Protein AF-A0A7V2INS3-F1 (afdb_monomer)

Foldseek 3Di:
DDDDDDDDDDDDDDDDDDDDDDDDDDDDDDDDDDDDDDDDDDDDDDPDDPDDPPPDPPPPDDDPDDDDDDDPPDDDDDPDDDDDDPPPPDDDDDDDDPPPDPDPDPVVVVVVVVVPPPVPPPPPPPPDLVNLQVQLVVLLVVLVVLVVVLVVLVVVVVVQVVQKDKWKWFQADWDWDDDPVQTWTWTWTWTADPVRDIDIEIHPDTHPDDPDDGGDIAIKIAGPVHRNDIDGPPVCVSVVSSVVSVVVSVVSNVVSVVSNVVSVVVVVVVD

Nearest PDB structures (foldseek):
  3k7u-assembly1_C-2  TM=5.195E-01  e=9.007E-02  Trypanosoma brucei

Structure (mmCIF, N/CA/C/O backbone):
data_AF-A0A7V2INS3-F1
#
_entry.id   AF-A0A7V2INS3-F1
#
loop_
_atom_site.group_PDB
_atom_site.id
_atom_site.type_symbol
_atom_site.label_atom_id
_atom_site.label_alt_id
_atom_site.label_comp_id
_atom_site.label_asym_id
_atom_site.label_entity_id
_atom_site.label_seq_id
_atom_site.pdbx_PDB_ins_code
_atom_site.Cartn_x
_atom_site.Cartn_y
_atom_site.Cartn_z
_atom_site.occupancy
_atom_site.B_iso_or_equiv
_atom_site.auth_seq_id
_atom_site.auth_comp_id
_atom_site.auth_asym_id
_atom_site.auth_atom_id
_atom_site.pdbx_PDB_model_num
ATOM 1 N N . MET A 1 1 ? -51.575 -6.598 51.769 1.00 48.06 1 MET A N 1
ATOM 2 C CA . MET A 1 1 ? -51.507 -8.044 51.477 1.00 48.06 1 MET A CA 1
ATOM 3 C C . MET A 1 1 ? -52.807 -8.469 50.818 1.00 48.06 1 MET A C 1
ATOM 5 O O . MET A 1 1 ? -53.849 -8.329 51.444 1.00 48.06 1 MET A O 1
ATOM 9 N N . PRO A 1 2 ? -52.747 -8.925 49.564 1.00 53.12 2 PRO A N 1
ATOM 10 C CA . PRO A 1 2 ? -53.582 -10.031 49.110 1.00 53.12 2 PRO A CA 1
ATOM 11 C C . PRO A 1 2 ? -52.716 -11.182 48.544 1.00 53.12 2 PRO A C 1
ATOM 13 O O . PRO A 1 2 ? -51.553 -10.955 48.203 1.00 53.12 2 PRO A O 1
ATOM 16 N N . PRO A 1 3 ? -53.238 -12.421 48.520 1.00 58.44 3 PRO A N 1
ATOM 17 C CA . PRO A 1 3 ? -52.441 -13.638 48.369 1.00 58.44 3 PRO A CA 1
ATOM 18 C C . PRO A 1 3 ? -52.077 -13.972 46.915 1.00 58.44 3 PRO A C 1
ATOM 20 O O . PRO A 1 3 ? -52.828 -13.699 45.980 1.00 58.44 3 PRO A O 1
ATOM 23 N N . CYS A 1 4 ? -50.926 -14.626 46.755 1.00 46.56 4 CYS A N 1
ATOM 24 C CA . CYS A 1 4 ? -50.495 -15.289 45.527 1.00 46.56 4 CYS A CA 1
ATOM 25 C C . CYS A 1 4 ? -51.417 -16.467 45.171 1.00 46.56 4 CYS A C 1
ATOM 27 O O . CYS A 1 4 ? -51.774 -17.236 46.067 1.00 46.56 4 CYS A O 1
ATOM 29 N N . PRO A 1 5 ? -51.667 -16.734 43.880 1.00 64.81 5 PRO A N 1
ATOM 30 C CA . PRO A 1 5 ? -51.972 -18.077 43.422 1.00 64.81 5 PRO A CA 1
ATOM 31 C C . PRO A 1 5 ? -50.693 -18.790 42.962 1.00 64.81 5 PRO A C 1
ATOM 33 O O . PRO A 1 5 ? -49.978 -18.345 42.064 1.00 64.81 5 PRO A O 1
ATOM 36 N N . ALA A 1 6 ? -50.425 -19.920 43.612 1.00 52.66 6 ALA A N 1
ATOM 37 C CA . ALA A 1 6 ? -49.472 -20.929 43.188 1.00 52.66 6 ALA A CA 1
ATOM 38 C C . ALA A 1 6 ? -49.981 -21.632 41.920 1.00 52.66 6 ALA A C 1
ATOM 40 O O . ALA A 1 6 ? -51.117 -22.103 41.888 1.00 52.66 6 ALA A O 1
ATOM 41 N N . ALA A 1 7 ? -49.127 -21.755 40.905 1.00 55.06 7 ALA A N 1
ATOM 42 C CA . ALA A 1 7 ? -49.355 -22.641 39.770 1.00 55.06 7 ALA A CA 1
ATOM 43 C C . ALA A 1 7 ? -48.129 -23.540 39.578 1.00 55.06 7 ALA A C 1
ATOM 45 O O . ALA A 1 7 ? -47.111 -23.150 39.011 1.00 55.06 7 ALA A O 1
ATOM 46 N N . ASN A 1 8 ? -48.269 -24.755 40.104 1.00 55.31 8 ASN A N 1
ATOM 47 C CA . ASN A 1 8 ? -47.530 -25.949 39.719 1.00 55.31 8 ASN A CA 1
ATOM 48 C C . ASN A 1 8 ? -47.847 -26.300 38.257 1.00 55.31 8 ASN A C 1
ATOM 50 O O . ASN A 1 8 ? -49.010 -26.541 37.952 1.00 55.31 8 ASN A O 1
ATOM 54 N N . CYS A 1 9 ? -46.829 -26.451 37.410 1.00 43.97 9 CYS A N 1
ATOM 55 C CA . CYS A 1 9 ? -46.832 -27.380 36.275 1.00 43.97 9 CYS A CA 1
ATOM 56 C C . CYS A 1 9 ? -45.401 -27.906 36.093 1.00 43.97 9 CYS A C 1
ATOM 58 O O . CYS A 1 9 ? -44.452 -27.131 36.022 1.00 43.97 9 CYS A O 1
ATOM 60 N N . GLY A 1 10 ? -45.276 -29.233 36.127 1.00 53.62 10 GLY A N 1
ATOM 61 C CA . GLY A 1 10 ? -44.043 -29.992 36.327 1.00 53.62 10 GLY A CA 1
ATOM 62 C C . GLY A 1 10 ? -43.153 -30.224 35.089 1.00 53.62 10 GLY A C 1
ATOM 63 O O . GLY A 1 10 ? -43.178 -29.444 34.139 1.00 53.62 10 GLY A O 1
ATOM 64 N N . PRO A 1 11 ? -42.316 -31.283 35.119 1.00 57.75 11 PRO A N 1
ATOM 65 C CA . PRO A 1 11 ? -41.126 -31.406 34.284 1.00 57.75 11 PRO A CA 1
ATOM 66 C C . PRO A 1 11 ? -41.414 -32.115 32.953 1.00 57.75 11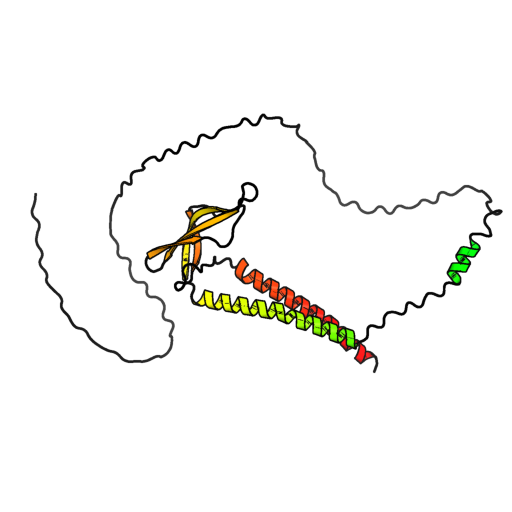 PRO A C 1
ATOM 68 O O . PRO A 1 11 ? -41.835 -33.271 32.935 1.00 57.75 11 PRO A O 1
ATOM 71 N N . CYS A 1 12 ? -41.104 -31.472 31.826 1.00 43.81 12 CYS A N 1
ATOM 72 C CA . CYS A 1 12 ? -40.985 -32.171 30.545 1.00 43.81 12 CYS A CA 1
ATOM 73 C C . CYS A 1 12 ? -39.575 -32.753 30.413 1.00 43.81 12 CYS A C 1
ATOM 75 O O . CYS A 1 12 ? -38.597 -32.041 30.183 1.00 43.81 12 CYS A O 1
ATOM 77 N N . GLY A 1 13 ? -39.498 -34.067 30.610 1.00 45.81 13 GLY A N 1
ATOM 78 C CA . GLY A 1 13 ? -38.305 -34.873 30.432 1.00 45.81 13 GLY A CA 1
ATOM 79 C C . GLY A 1 13 ? -37.892 -35.070 28.970 1.00 45.81 13 GLY A C 1
ATOM 80 O O . GLY A 1 13 ? -38.704 -35.049 28.053 1.00 45.81 13 GLY A O 1
ATOM 81 N N . ALA A 1 14 ? -36.583 -35.271 28.833 1.00 45.97 14 ALA A N 1
ATOM 82 C CA . ALA A 1 14 ? -35.884 -36.306 28.073 1.00 45.97 14 ALA A CA 1
ATOM 83 C C . ALA A 1 14 ? -36.321 -36.697 26.642 1.00 45.97 14 ALA A C 1
ATOM 85 O O . ALA A 1 14 ? -37.454 -37.058 26.357 1.00 45.97 14 ALA A O 1
ATOM 86 N N . SER A 1 15 ? -35.272 -36.890 25.832 1.00 47.94 15 SER A N 1
ATOM 87 C CA . SER A 1 15 ? -35.176 -37.845 24.720 1.00 47.94 15 SER A CA 1
ATOM 88 C C . SER A 1 15 ? -35.777 -37.436 23.372 1.00 47.94 15 SER A C 1
ATOM 90 O O . SER A 1 15 ? -36.884 -37.820 23.011 1.00 47.94 15 SER A O 1
ATOM 92 N N . CYS A 1 16 ? -34.925 -36.858 22.522 1.00 39.47 16 CYS A N 1
ATOM 93 C CA . CYS A 1 16 ? -34.948 -37.188 21.098 1.00 39.47 16 CYS A CA 1
ATOM 94 C C . CYS A 1 16 ? -33.520 -37.207 20.536 1.00 39.47 16 CYS A C 1
ATOM 96 O O . CYS A 1 16 ? -33.013 -36.229 19.994 1.00 39.47 16 CYS A O 1
ATOM 98 N N . ARG A 1 17 ? -32.851 -38.357 20.695 1.00 47.12 17 ARG A N 1
ATOM 99 C CA . ARG A 1 17 ? -31.732 -38.748 19.832 1.00 47.12 17 ARG A CA 1
ATOM 100 C C . ARG A 1 17 ? -32.315 -39.163 18.481 1.00 47.12 17 ARG A C 1
ATOM 102 O O . ARG A 1 17 ? -32.995 -40.182 18.411 1.00 47.12 17 ARG A O 1
ATOM 109 N N . ARG A 1 18 ? -31.982 -38.452 17.404 1.00 50.19 18 ARG A N 1
ATOM 110 C CA . ARG A 1 18 ? -31.864 -39.053 16.067 1.00 50.19 18 ARG A CA 1
ATOM 111 C C . ARG A 1 18 ? -30.638 -38.490 15.374 1.00 50.19 18 ARG A C 1
ATOM 113 O O . ARG A 1 18 ? -30.582 -37.319 15.021 1.00 50.19 18 ARG A O 1
ATOM 120 N N . ALA A 1 19 ? -29.662 -39.374 15.217 1.00 42.75 19 ALA A N 1
ATOM 121 C CA . ALA A 1 19 ? -28.606 -39.247 14.239 1.00 42.75 19 ALA A CA 1
ATOM 122 C C . ALA A 1 19 ? -29.223 -39.216 12.833 1.00 42.75 19 ALA A C 1
ATOM 124 O O . ALA A 1 19 ? -30.114 -40.010 12.529 1.00 42.75 19 ALA A O 1
ATOM 125 N N . VAL A 1 20 ? -28.723 -38.324 11.984 1.00 56.19 20 VAL A N 1
ATOM 126 C CA . VAL A 1 20 ? -28.928 -38.365 10.535 1.00 56.19 20 VAL A CA 1
ATOM 127 C C . VAL A 1 20 ? -27.538 -38.309 9.907 1.00 56.19 20 VAL A C 1
ATOM 129 O O . VAL A 1 20 ? -26.786 -37.384 10.225 1.00 56.19 20 VAL A O 1
ATOM 132 N N . PRO A 1 21 ? -27.147 -39.279 9.067 1.00 58.94 21 PRO A N 1
ATOM 133 C CA . PRO A 1 21 ? -25.925 -39.171 8.295 1.00 58.94 21 PRO A CA 1
ATOM 134 C C . PRO A 1 21 ? -26.193 -38.416 6.981 1.00 58.94 21 PRO A C 1
ATOM 136 O O . PRO A 1 21 ? -27.233 -38.590 6.359 1.00 58.94 21 PRO A O 1
ATOM 139 N N . PHE A 1 22 ? -25.205 -37.612 6.578 1.00 45.59 22 PHE A N 1
ATOM 140 C CA . PHE A 1 22 ? -24.733 -37.435 5.196 1.00 45.59 22 PHE A CA 1
ATOM 141 C C . PHE A 1 22 ? -25.748 -37.094 4.079 1.00 45.59 22 PHE A C 1
ATOM 143 O O . PHE A 1 22 ? -26.495 -37.949 3.627 1.00 45.59 22 PHE A O 1
ATOM 150 N N . SER A 1 23 ? -25.622 -35.905 3.474 1.00 43.81 23 SER A N 1
ATOM 151 C CA . SER A 1 23 ? -25.186 -35.785 2.065 1.00 43.81 23 SER A CA 1
ATOM 152 C C . SER A 1 23 ? -24.929 -34.318 1.698 1.00 43.81 23 SER A C 1
ATOM 154 O O . SER A 1 23 ? -25.707 -33.429 2.042 1.00 43.81 23 SER A O 1
ATOM 156 N N . TRP A 1 24 ? -23.814 -34.076 1.012 1.00 51.31 24 TRP A N 1
ATOM 157 C CA . TRP A 1 24 ? -23.487 -32.814 0.356 1.00 51.31 24 TRP A CA 1
ATOM 158 C C . TRP A 1 24 ? -24.089 -32.825 -1.049 1.00 51.31 24 TRP A C 1
ATOM 160 O O . TRP A 1 24 ? -23.682 -33.652 -1.860 1.00 51.31 24 TRP A O 1
ATOM 170 N N . ALA A 1 25 ? -25.000 -31.901 -1.359 1.00 44.44 25 ALA A N 1
ATOM 171 C CA . ALA A 1 25 ? -25.345 -31.579 -2.741 1.00 44.44 25 ALA A CA 1
ATOM 172 C C . ALA A 1 25 ? -26.009 -30.194 -2.859 1.00 44.44 25 ALA A C 1
ATOM 174 O O . ALA A 1 25 ? -27.098 -29.964 -2.343 1.00 44.44 25 ALA A O 1
ATOM 175 N N . SER A 1 26 ? -25.363 -29.326 -3.644 1.00 50.97 26 SER A N 1
ATOM 176 C CA . SER A 1 26 ? -25.950 -28.235 -4.446 1.00 50.97 26 SER A CA 1
ATOM 177 C C . SER A 1 26 ? -26.733 -27.118 -3.736 1.00 50.97 26 SER A C 1
ATOM 179 O O . SER A 1 26 ? -27.926 -27.212 -3.459 1.00 50.97 26 SER A O 1
ATOM 181 N N . HIS A 1 27 ? -26.053 -25.975 -3.601 1.00 42.31 27 HIS A N 1
ATOM 182 C CA . HIS A 1 27 ? -26.634 -24.652 -3.382 1.00 42.31 27 HIS A CA 1
ATOM 183 C C . HIS A 1 27 ? -27.710 -24.326 -4.433 1.00 42.31 27 HIS A C 1
ATOM 185 O O . HIS A 1 27 ? -27.395 -24.022 -5.581 1.00 42.31 27 HIS A O 1
ATOM 191 N N . SER A 1 28 ? -28.975 -24.327 -4.011 1.00 49.34 28 SER A N 1
ATOM 192 C CA . SER A 1 28 ? -30.059 -23.600 -4.674 1.00 49.34 28 SER A CA 1
ATOM 193 C C . SER A 1 28 ? -30.394 -22.374 -3.829 1.00 49.34 28 SER A C 1
ATOM 195 O O . SER A 1 28 ? -30.685 -22.487 -2.639 1.00 49.34 28 SER A O 1
ATOM 197 N N . TYR A 1 29 ? -30.304 -21.198 -4.447 1.00 51.06 29 TYR A N 1
ATOM 198 C CA . TYR A 1 29 ? -30.674 -19.912 -3.867 1.00 51.06 29 TYR A CA 1
ATOM 199 C C . TYR A 1 29 ? -32.151 -19.922 -3.453 1.00 51.06 29 TYR A C 1
ATOM 201 O O . TYR A 1 29 ? -33.036 -19.929 -4.305 1.00 51.06 29 TYR A O 1
ATOM 209 N N . LEU A 1 30 ? -32.418 -19.883 -2.146 1.00 43.12 30 LEU A N 1
ATOM 210 C CA . LEU A 1 30 ? -33.735 -19.575 -1.596 1.00 43.12 30 LEU A CA 1
ATOM 211 C C . LEU A 1 30 ? -33.624 -18.384 -0.644 1.00 43.12 30 LEU A C 1
ATOM 213 O O . LEU A 1 30 ? -32.786 -18.343 0.255 1.00 43.12 30 LEU A O 1
ATOM 217 N N . ALA A 1 31 ? -34.472 -17.399 -0.924 1.00 48.38 31 ALA A N 1
ATOM 218 C CA . ALA A 1 31 ? -34.591 -16.115 -0.257 1.00 48.38 31 ALA A CA 1
ATOM 219 C C . ALA A 1 31 ? -34.839 -16.236 1.262 1.00 48.38 31 ALA A C 1
ATOM 221 O O . ALA A 1 31 ? -35.505 -17.177 1.707 1.00 48.38 31 ALA A O 1
ATOM 222 N N . PRO A 1 32 ? -34.380 -15.265 2.072 1.00 57.03 32 PRO A N 1
ATOM 223 C CA . PRO A 1 32 ? -34.696 -15.238 3.490 1.00 57.03 32 PRO A CA 1
ATOM 224 C C . PRO A 1 32 ? -36.184 -14.931 3.710 1.00 57.03 32 PRO A C 1
ATOM 226 O O . PRO A 1 32 ? -36.688 -13.860 3.366 1.00 57.03 32 PRO A O 1
ATOM 229 N N . ARG A 1 33 ? -36.878 -15.903 4.313 1.00 42.41 33 ARG A N 1
ATOM 230 C CA . ARG A 1 33 ? -38.203 -15.751 4.918 1.00 42.41 33 ARG A CA 1
ATOM 231 C C . ARG A 1 33 ? -38.147 -14.693 6.021 1.00 42.41 33 ARG A C 1
ATOM 233 O O . ARG A 1 33 ? -37.342 -14.788 6.944 1.00 42.41 33 ARG A O 1
ATOM 240 N N . LEU A 1 34 ? -39.049 -13.723 5.923 1.00 51.16 34 LEU A N 1
ATOM 241 C CA . LEU A 1 34 ? -39.427 -12.816 6.999 1.00 51.16 34 LEU A CA 1
ATOM 242 C C . LEU A 1 34 ? -40.054 -13.634 8.138 1.00 51.16 34 LEU A C 1
ATOM 244 O O . LEU A 1 34 ? -41.078 -14.284 7.932 1.00 51.16 34 LEU A O 1
ATOM 248 N N . SER A 1 35 ? -39.448 -13.583 9.323 1.00 46.41 35 SER A N 1
ATOM 249 C CA . SER A 1 35 ? -40.054 -14.062 10.570 1.00 46.41 35 SER A CA 1
ATOM 250 C C . SER A 1 35 ? -40.597 -12.877 11.385 1.00 46.41 35 SER A C 1
ATOM 252 O O . SER A 1 35 ? -40.050 -11.773 11.300 1.00 46.41 35 SER A O 1
ATOM 254 N N . PRO A 1 36 ? -41.695 -13.076 12.135 1.00 54.00 36 PRO A N 1
ATOM 255 C CA . PRO A 1 36 ? -42.573 -12.007 12.598 1.00 54.00 36 PRO A CA 1
ATOM 256 C C . PRO A 1 36 ? -42.077 -11.297 13.866 1.00 54.00 36 PRO A C 1
ATOM 258 O O . PRO A 1 36 ? -41.452 -11.887 14.743 1.00 54.00 36 PRO A O 1
ATOM 261 N N . ARG A 1 37 ? -42.422 -10.006 13.953 1.00 37.06 37 ARG A N 1
ATOM 262 C CA . ARG A 1 37 ? -42.295 -9.146 15.137 1.00 37.06 37 ARG A CA 1
ATOM 263 C C . ARG A 1 37 ? -43.134 -9.697 16.296 1.00 37.06 37 ARG A C 1
ATOM 265 O O . ARG A 1 37 ? -44.346 -9.829 16.147 1.00 37.06 37 ARG A O 1
ATOM 272 N N . CYS A 1 38 ? -42.521 -9.882 17.462 1.00 44.44 38 CYS A N 1
ATOM 273 C CA . CYS A 1 38 ? -43.242 -9.909 18.735 1.00 44.44 38 CYS A CA 1
ATOM 274 C C . CYS A 1 38 ? -43.328 -8.482 19.310 1.00 44.44 38 CYS A C 1
ATOM 276 O O . CYS A 1 38 ? -42.307 -7.788 19.333 1.00 44.44 38 CYS A O 1
ATOM 278 N N . PRO A 1 39 ? -44.504 -8.026 19.776 1.00 55.19 39 PRO A N 1
ATOM 279 C CA . PRO A 1 39 ? -44.645 -6.788 20.526 1.00 55.19 39 PRO A CA 1
ATOM 280 C C . PRO A 1 39 ? -44.552 -7.056 22.036 1.00 55.19 39 PRO A C 1
ATOM 282 O O . PRO A 1 39 ? -45.124 -8.020 22.536 1.00 55.19 39 PRO A O 1
ATOM 285 N N . GLY A 1 40 ? -43.901 -6.149 22.764 1.00 40.94 40 GLY A N 1
ATOM 286 C CA . GLY A 1 40 ? -44.125 -5.977 24.200 1.00 40.94 40 GLY A CA 1
ATOM 287 C C . GLY A 1 40 ? -42.971 -6.384 25.111 1.00 40.94 40 GLY A C 1
ATOM 288 O O . GLY A 1 40 ? -42.841 -7.540 25.488 1.00 40.94 40 GLY A O 1
ATOM 289 N N . SER A 1 41 ? -42.226 -5.387 25.586 1.00 41.31 41 SER A N 1
ATOM 290 C CA . SER A 1 41 ? -41.888 -5.309 27.009 1.00 41.31 41 SER A CA 1
ATOM 291 C C . SER A 1 41 ? -41.574 -3.865 27.381 1.00 41.31 41 SER A C 1
ATOM 293 O O . SER A 1 41 ? -40.621 -3.248 26.907 1.00 41.31 41 SER A O 1
ATOM 295 N N . THR A 1 42 ? -42.461 -3.349 28.209 1.00 42.97 42 THR A N 1
ATOM 296 C CA . THR A 1 42 ? -42.495 -2.055 28.862 1.00 42.97 42 THR A CA 1
ATOM 297 C C . THR A 1 42 ? -41.369 -1.925 29.897 1.00 42.97 42 THR A C 1
ATOM 299 O O . THR A 1 42 ? -41.022 -2.895 30.562 1.00 42.97 42 THR A O 1
ATOM 302 N N . SER A 1 43 ? -40.902 -0.684 30.079 1.00 43.34 43 SER A N 1
ATOM 303 C CA . SER A 1 43 ? -40.418 -0.080 31.336 1.00 43.34 43 SER A CA 1
ATOM 304 C C . SER A 1 43 ? -39.249 -0.715 32.105 1.00 43.34 43 SER A C 1
ATOM 306 O O . SER A 1 43 ? -39.418 -1.708 32.801 1.00 43.34 43 SER A O 1
ATOM 308 N N . ALA A 1 44 ? -38.140 0.027 32.185 1.00 43.75 44 ALA A N 1
ATOM 309 C CA . ALA A 1 44 ? -37.444 0.259 33.453 1.00 43.75 44 ALA A CA 1
ATOM 310 C C . ALA A 1 44 ? -36.673 1.588 33.390 1.00 43.75 44 ALA A C 1
ATOM 312 O O . ALA A 1 44 ? -35.643 1.719 32.733 1.00 43.75 44 ALA A O 1
ATOM 313 N N . SER A 1 45 ? -37.218 2.591 34.072 1.00 47.28 45 SER A N 1
ATOM 314 C CA . SER A 1 45 ? -36.567 3.850 34.406 1.00 47.28 45 SER A CA 1
ATOM 315 C C . SER A 1 45 ? -35.373 3.587 35.327 1.00 47.28 45 SER A C 1
ATOM 317 O O . SER A 1 45 ? -35.571 3.270 36.501 1.00 47.28 45 SER A O 1
ATOM 319 N N . LEU A 1 46 ? -34.146 3.751 34.830 1.00 42.50 46 LEU A N 1
ATOM 320 C CA . LEU A 1 46 ? -32.974 3.874 35.693 1.00 42.50 46 LEU A CA 1
ATOM 321 C C . LEU A 1 46 ? -32.623 5.353 35.861 1.00 42.50 46 LEU A C 1
ATOM 323 O O . LEU A 1 46 ? -31.989 5.989 35.024 1.00 42.50 46 LEU A O 1
ATOM 327 N N . SER A 1 47 ? -33.089 5.879 36.989 1.00 49.44 47 SER A N 1
ATOM 328 C CA . SER A 1 47 ? -32.523 7.025 37.686 1.00 49.44 47 SER A CA 1
ATOM 329 C C . SER A 1 47 ? -31.034 6.763 37.937 1.00 49.44 47 SER A C 1
ATOM 331 O O . SER A 1 47 ? -30.671 6.004 38.835 1.00 49.44 47 SER A O 1
ATOM 333 N N . GLN A 1 48 ? -30.165 7.364 37.122 1.00 45.31 48 GLN A N 1
ATOM 334 C CA . GLN A 1 48 ? -28.719 7.339 37.326 1.00 45.31 48 GLN A CA 1
ATOM 335 C C . GLN A 1 48 ? -28.215 8.761 37.573 1.00 45.31 48 GLN A C 1
ATOM 337 O O . GLN A 1 48 ? -27.763 9.472 36.682 1.00 45.31 48 GLN A O 1
ATOM 342 N N . ARG A 1 49 ? -28.386 9.169 38.834 1.00 39.38 49 ARG A N 1
ATOM 343 C CA . ARG A 1 49 ? -27.398 9.855 39.678 1.00 39.38 49 ARG A CA 1
ATOM 344 C C . ARG A 1 49 ? -26.250 10.531 38.905 1.00 39.38 49 ARG A C 1
ATOM 346 O O . ARG A 1 49 ? -25.170 9.970 38.743 1.00 39.38 49 ARG A O 1
ATOM 353 N N . GLN A 1 50 ? -26.497 11.763 38.462 1.00 42.22 50 GLN A N 1
ATOM 354 C CA . GLN A 1 50 ? -25.461 12.720 38.075 1.00 42.22 50 GLN A CA 1
ATOM 355 C C . GLN A 1 50 ? -24.750 13.216 39.339 1.00 42.22 50 GLN A C 1
ATOM 357 O O . GLN A 1 50 ? -25.089 14.264 39.890 1.00 42.22 50 GLN A O 1
ATOM 362 N N . ASP A 1 51 ? -23.766 12.449 39.807 1.00 41.59 51 ASP A N 1
ATOM 363 C CA . ASP A 1 51 ? -22.802 12.950 40.779 1.00 41.59 51 ASP A CA 1
ATOM 364 C C . ASP A 1 51 ? -21.822 13.887 40.058 1.00 41.59 51 ASP A C 1
ATOM 366 O O . ASP A 1 51 ? -21.078 13.519 39.146 1.00 41.59 51 ASP A O 1
ATOM 370 N N . ARG A 1 52 ? -21.906 15.158 40.455 1.00 39.88 52 ARG A N 1
ATOM 371 C CA . ARG A 1 52 ? -21.063 16.271 40.032 1.00 39.88 52 ARG A CA 1
ATOM 372 C C . ARG A 1 52 ? -19.600 15.977 40.374 1.00 39.88 52 ARG A C 1
ATOM 374 O O . ARG A 1 52 ? -19.193 16.170 41.515 1.00 39.88 52 ARG A O 1
ATOM 381 N N . PHE A 1 53 ? -18.782 15.642 39.381 1.00 42.72 53 PHE A N 1
ATOM 382 C CA . PHE A 1 53 ? -17.340 15.881 39.469 1.00 42.72 53 PHE A CA 1
ATOM 383 C C . PHE A 1 53 ? -17.031 17.257 38.889 1.00 42.72 53 PHE A C 1
ATOM 385 O O . PHE A 1 53 ? -16.783 17.441 37.701 1.00 42.72 53 PHE A O 1
ATOM 392 N N . ASN A 1 54 ? -17.103 18.242 39.780 1.00 38.94 54 ASN A N 1
ATOM 393 C CA . ASN A 1 54 ? -16.659 19.604 39.552 1.00 38.94 54 ASN A CA 1
ATOM 394 C C . ASN A 1 54 ? -15.123 19.621 39.657 1.00 38.94 54 ASN A C 1
ATOM 396 O O . ASN A 1 54 ? -14.570 19.889 40.721 1.00 38.94 54 ASN A O 1
ATOM 400 N N . VAL A 1 55 ? -14.423 19.257 38.580 1.00 45.12 55 VAL A N 1
ATOM 401 C CA . VAL A 1 55 ? -12.971 19.461 38.493 1.00 45.12 55 VAL A CA 1
ATOM 402 C C . VAL A 1 55 ? -12.752 20.913 38.090 1.00 45.12 55 VAL A C 1
ATOM 404 O O . VAL A 1 55 ? -12.901 21.288 36.929 1.00 45.12 55 VAL A O 1
ATOM 407 N N . GLY A 1 56 ? -12.447 21.742 39.087 1.00 40.38 56 GLY A N 1
ATOM 408 C CA . GLY A 1 56 ? -12.037 23.125 38.895 1.00 40.38 56 GLY A CA 1
ATOM 409 C C . GLY A 1 56 ? -10.740 23.186 38.097 1.00 40.38 56 GLY A C 1
ATOM 410 O O . GLY A 1 56 ? -9.654 23.053 38.651 1.00 40.38 56 GLY A O 1
ATOM 411 N N . ILE A 1 57 ? -10.853 23.411 36.790 1.00 43.44 57 ILE A N 1
ATOM 412 C CA . ILE A 1 57 ? -9.735 23.866 35.970 1.00 43.44 57 ILE A CA 1
ATOM 413 C C . ILE A 1 57 ? -9.673 25.381 36.157 1.00 43.44 57 ILE A C 1
ATOM 415 O O . ILE A 1 57 ? -10.414 26.138 35.528 1.00 43.44 57 ILE A O 1
ATOM 419 N N . SER A 1 58 ? -8.801 25.826 37.059 1.00 42.72 58 SER A N 1
ATOM 420 C CA . SER A 1 58 ? -8.383 27.221 37.143 1.00 42.72 58 SER A CA 1
ATOM 421 C C . SER A 1 58 ? -7.626 27.573 35.861 1.00 42.72 58 SER A C 1
ATOM 423 O O . SER A 1 58 ? -6.425 27.339 35.736 1.00 42.72 58 SER A O 1
ATOM 425 N N . VAL A 1 59 ? -8.342 28.101 34.869 1.00 44.84 59 VAL A N 1
ATOM 426 C CA . VAL A 1 59 ? -7.735 28.681 33.672 1.00 44.84 59 VAL A CA 1
ATOM 427 C C . VAL A 1 59 ? -7.099 30.004 34.083 1.00 44.84 59 VAL A C 1
ATOM 429 O O . VAL A 1 59 ? -7.767 31.029 34.218 1.00 44.84 59 VAL A O 1
ATOM 432 N N . GLN A 1 60 ? -5.792 29.962 34.315 1.00 45.91 60 GLN A N 1
ATOM 433 C CA . GLN A 1 60 ? -4.949 31.128 34.525 1.00 45.91 60 GLN A CA 1
ATOM 434 C C . GLN A 1 60 ? -4.912 31.912 33.202 1.00 45.91 60 GLN A C 1
ATOM 436 O O . GLN A 1 60 ? -4.140 31.611 32.294 1.00 45.91 60 GLN A O 1
ATOM 441 N N . ARG A 1 61 ? -5.830 32.878 33.050 1.00 38.72 61 ARG A N 1
ATOM 442 C CA . ARG A 1 61 ? -5.799 33.867 31.965 1.00 38.72 61 ARG A CA 1
ATOM 443 C C . ARG A 1 61 ? -4.559 34.732 32.156 1.0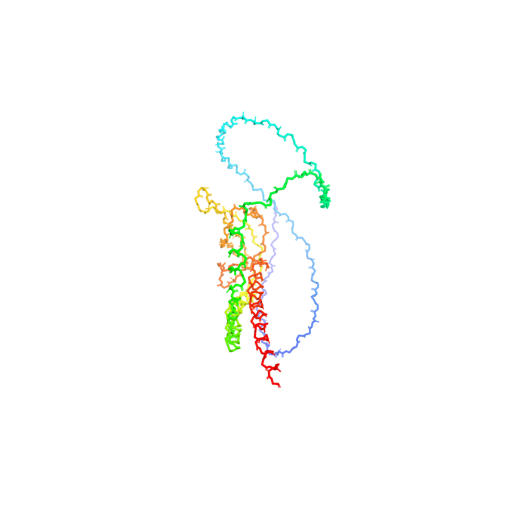0 38.72 61 ARG A C 1
ATOM 445 O O . ARG A 1 61 ? -4.601 35.718 32.885 1.00 38.72 61 ARG A O 1
ATOM 452 N N . HIS A 1 62 ? -3.468 34.384 31.488 1.00 46.22 62 HIS A N 1
ATOM 453 C CA . HIS A 1 62 ? -2.445 35.374 31.195 1.00 46.22 62 HIS A CA 1
ATOM 454 C C . HIS A 1 62 ? -2.998 36.321 30.130 1.00 46.22 62 HIS A C 1
ATOM 456 O O . HIS A 1 62 ? -3.339 35.904 29.022 1.00 46.22 62 HIS A O 1
ATOM 462 N N . GLY A 1 63 ? -3.159 37.585 30.528 1.00 40.97 63 GLY A N 1
ATOM 463 C CA . GLY A 1 63 ? -3.527 38.690 29.658 1.00 40.97 63 GLY A CA 1
ATOM 464 C C . GLY A 1 63 ? -2.530 38.800 28.515 1.00 40.97 63 GLY A C 1
ATOM 465 O O . GLY A 1 63 ? -1.342 39.024 28.731 1.00 40.97 63 GLY A O 1
ATOM 466 N N . PHE A 1 64 ? -3.026 38.591 27.303 1.00 45.72 64 PHE A N 1
ATOM 467 C CA . PHE A 1 64 ? -2.302 38.889 26.083 1.00 45.72 64 PHE A CA 1
ATOM 468 C C . PHE A 1 64 ? -2.683 40.318 25.706 1.00 45.72 64 PHE A C 1
ATOM 470 O O . PHE A 1 64 ? -3.761 40.558 25.158 1.00 45.72 64 PHE A O 1
ATOM 477 N N . ASP A 1 65 ? -1.839 41.268 26.107 1.00 45.53 65 ASP A N 1
ATOM 478 C CA . ASP A 1 65 ? -2.021 42.679 25.800 1.00 45.53 65 ASP A CA 1
ATOM 479 C C . ASP A 1 65 ? -2.025 42.883 24.287 1.00 45.53 65 ASP A C 1
ATOM 481 O O . ASP A 1 65 ? -1.067 42.589 23.566 1.00 45.53 65 ASP A O 1
ATOM 485 N N . GLY A 1 66 ? -3.161 43.385 23.812 1.00 51.09 66 GLY A N 1
ATOM 486 C CA . GLY A 1 66 ? -3.384 43.743 22.430 1.00 51.09 66 GLY A CA 1
ATOM 487 C C . GLY A 1 66 ? -2.451 44.869 22.005 1.00 51.09 66 GLY A C 1
ATOM 488 O O . GLY A 1 66 ? -2.556 46.002 22.471 1.00 51.09 66 GLY A O 1
ATOM 489 N N . ARG A 1 67 ? -1.593 44.571 21.033 1.00 46.12 67 ARG A N 1
ATOM 490 C CA . ARG A 1 67 ? -0.988 45.579 20.166 1.00 46.12 67 ARG A CA 1
ATOM 491 C C . ARG A 1 67 ? -1.245 45.166 18.719 1.00 46.12 67 ARG A C 1
ATOM 493 O O . ARG A 1 67 ? -0.421 44.538 18.064 1.00 46.12 67 ARG A O 1
ATOM 500 N N . TRP A 1 68 ? -2.462 45.462 18.270 1.00 51.59 68 TRP A N 1
ATOM 501 C CA . TRP A 1 68 ? -2.895 45.316 16.885 1.00 51.59 68 TRP A CA 1
ATOM 502 C C . TRP A 1 68 ? -2.149 46.332 16.016 1.00 51.59 68 TRP A C 1
ATOM 504 O O . TRP A 1 68 ? -2.253 47.539 16.233 1.00 51.59 68 TRP A O 1
ATOM 514 N N . GLY A 1 69 ? -1.370 45.834 15.055 1.00 56.53 69 GLY A N 1
ATOM 515 C CA . GLY A 1 69 ? -0.848 46.639 13.952 1.00 56.53 69 GLY A CA 1
ATOM 516 C C . GLY A 1 69 ? -1.974 47.058 12.995 1.00 56.53 69 GLY A C 1
ATOM 517 O O . GLY A 1 69 ? -3.029 46.417 12.975 1.00 56.53 69 GLY A O 1
ATOM 518 N N . PRO A 1 70 ? -1.783 48.141 12.224 1.00 60.88 70 PRO A N 1
ATOM 519 C CA . PRO A 1 70 ? -2.836 48.722 11.401 1.00 60.88 70 PRO A CA 1
ATOM 520 C C . PRO A 1 70 ? -3.264 47.799 10.245 1.00 60.88 70 PRO A C 1
ATOM 522 O O . PRO A 1 70 ? -2.470 46.983 9.769 1.00 60.88 70 PRO A O 1
ATOM 525 N N . PRO A 1 71 ? -4.515 47.939 9.768 1.00 52.22 71 PRO A N 1
ATOM 526 C CA . PRO A 1 71 ? -5.065 47.114 8.705 1.00 52.22 71 PRO A CA 1
ATOM 527 C C . PRO A 1 71 ? -4.437 47.492 7.361 1.00 52.22 71 PRO A C 1
ATOM 529 O O . PRO A 1 71 ? -4.549 48.629 6.906 1.00 52.22 71 PRO A O 1
ATOM 532 N N . LEU A 1 72 ? -3.811 46.525 6.692 1.00 52.28 72 LEU A N 1
ATOM 533 C CA . LEU A 1 72 ? -3.482 46.655 5.276 1.00 52.28 72 LEU A CA 1
ATOM 534 C C . LEU A 1 72 ? -4.759 46.419 4.464 1.00 52.28 72 LEU A C 1
ATOM 536 O O . LEU A 1 72 ? -5.073 45.303 4.058 1.00 52.28 72 LEU A O 1
ATOM 540 N N . SER A 1 73 ? -5.506 47.501 4.253 1.00 56.91 73 SER A N 1
ATOM 541 C CA . SER A 1 73 ? -6.381 47.654 3.095 1.00 56.91 73 SER A CA 1
ATOM 542 C C . SER A 1 73 ? -5.510 47.659 1.840 1.00 56.91 73 SER A C 1
ATOM 544 O O . SER A 1 73 ? -4.634 48.513 1.698 1.00 56.91 73 SER A O 1
ATOM 546 N N . GLY A 1 74 ? -5.724 46.703 0.945 1.00 43.16 74 GLY A N 1
ATOM 547 C CA . GLY A 1 74 ? -4.944 46.601 -0.280 1.00 43.16 74 GLY A CA 1
ATOM 548 C C . GLY A 1 74 ? -5.659 45.753 -1.310 1.00 43.16 74 GLY A C 1
ATOM 549 O O . GLY A 1 74 ? -5.398 44.557 -1.433 1.00 43.16 74 GLY A O 1
ATOM 550 N N . ASP A 1 75 ? -6.572 46.401 -2.025 1.00 44.97 75 ASP A N 1
ATOM 551 C CA . ASP A 1 75 ? -7.183 45.927 -3.257 1.00 44.97 75 ASP A CA 1
ATOM 552 C C . ASP A 1 75 ? -6.143 45.254 -4.161 1.00 44.97 75 ASP A C 1
ATOM 554 O O . ASP A 1 75 ? -5.160 45.868 -4.575 1.00 44.97 75 ASP A O 1
ATOM 558 N N . SER A 1 76 ? -6.363 43.982 -4.487 1.00 43.78 76 SER A N 1
ATOM 559 C CA . SER A 1 76 ? -5.628 43.306 -5.556 1.00 43.78 76 SER A CA 1
ATOM 560 C C . SER A 1 76 ? -6.483 43.337 -6.821 1.00 43.78 76 SER A C 1
ATOM 562 O O . SER A 1 76 ? -7.438 42.562 -6.925 1.00 43.78 76 SER A O 1
ATOM 564 N N . PRO A 1 77 ? -6.191 44.222 -7.791 1.00 53.56 77 PRO A N 1
ATOM 565 C CA . PRO A 1 77 ? -6.880 44.214 -9.065 1.00 53.56 77 PRO A CA 1
ATOM 566 C C . PRO A 1 77 ? -6.410 43.052 -9.944 1.00 53.56 77 PRO A C 1
ATOM 568 O O . PRO A 1 77 ? -5.285 42.556 -9.870 1.00 53.56 77 PRO A O 1
ATOM 571 N N . MET A 1 78 ? -7.334 42.646 -10.808 1.00 45.25 78 MET A N 1
ATOM 572 C CA . MET A 1 78 ? -7.219 41.613 -11.825 1.00 45.25 78 MET A CA 1
ATOM 573 C C . MET A 1 78 ? -5.897 41.656 -12.607 1.00 45.25 78 MET A C 1
ATOM 575 O O . MET A 1 78 ? -5.609 42.612 -13.330 1.00 45.25 78 MET A O 1
ATOM 579 N N . VAL A 1 79 ? -5.150 40.549 -12.572 1.00 48.56 79 VAL A N 1
ATOM 580 C CA . VAL A 1 79 ? -4.065 40.281 -13.524 1.00 48.56 79 VAL A CA 1
ATOM 581 C C . VAL A 1 79 ? -4.689 39.929 -14.874 1.00 48.56 79 VAL A C 1
ATOM 583 O O . VAL A 1 79 ? -5.047 38.786 -15.163 1.00 48.56 79 VAL A O 1
ATOM 586 N N . THR A 1 80 ? -4.853 40.951 -15.706 1.00 48.28 80 THR A N 1
ATOM 587 C CA . THR A 1 80 ? -5.209 40.819 -17.116 1.00 48.28 80 THR A CA 1
ATOM 588 C C . THR A 1 80 ? -3.987 40.372 -17.923 1.00 48.28 80 THR A C 1
ATOM 590 O O . THR A 1 80 ? -2.884 40.901 -17.795 1.00 48.28 80 THR A O 1
ATOM 593 N N . LYS A 1 81 ? -4.191 39.354 -18.767 1.00 49.88 81 LYS A N 1
ATOM 594 C CA . LYS A 1 81 ? -3.222 38.822 -19.736 1.00 49.88 81 LYS A CA 1
ATOM 595 C C . LYS A 1 81 ? -2.720 39.930 -20.671 1.00 49.88 81 LYS A C 1
ATOM 597 O O . LYS A 1 81 ? -3.393 40.284 -21.638 1.00 49.88 81 LYS A O 1
ATOM 602 N N . GLY A 1 82 ? -1.513 40.427 -20.418 1.00 42.94 82 GLY A N 1
ATOM 603 C CA . GLY A 1 82 ? -0.782 41.303 -21.330 1.00 42.94 82 GLY A CA 1
ATOM 604 C C . GLY A 1 82 ? -0.216 40.523 -22.518 1.00 42.94 82 GLY A C 1
ATOM 605 O O . GLY A 1 82 ? 0.585 39.604 -22.352 1.00 42.94 82 GLY A O 1
ATOM 606 N N . ARG A 1 83 ? -0.643 40.889 -23.730 1.00 48.38 83 ARG A N 1
ATOM 607 C CA . ARG A 1 83 ? -0.058 40.426 -24.997 1.00 48.38 83 ARG A CA 1
ATOM 608 C C . ARG A 1 83 ? 1.363 40.999 -25.150 1.00 48.38 83 ARG A C 1
ATOM 610 O O . ARG A 1 83 ? 1.563 42.167 -24.814 1.00 48.38 83 ARG A O 1
ATOM 617 N N . PRO A 1 84 ? 2.335 40.250 -25.699 1.00 53.09 84 PRO A N 1
ATOM 618 C CA . PRO A 1 84 ? 3.665 40.787 -25.958 1.00 53.09 84 PRO A CA 1
ATOM 619 C C . PRO A 1 84 ? 3.604 41.826 -27.086 1.00 53.09 84 PRO A C 1
ATOM 621 O O . PRO A 1 84 ? 3.316 41.509 -28.241 1.00 53.09 84 PRO A O 1
ATOM 624 N N . LEU A 1 85 ? 3.866 43.088 -26.739 1.00 51.97 85 LEU A N 1
ATOM 625 C CA . LEU A 1 85 ? 4.068 44.172 -27.694 1.00 51.97 85 LEU A CA 1
ATOM 626 C C . LEU A 1 85 ? 5.361 43.918 -28.474 1.00 51.97 85 LEU A C 1
ATOM 628 O O . LEU A 1 85 ? 6.465 43.956 -27.932 1.00 51.97 85 LEU A O 1
ATOM 632 N N . ILE A 1 86 ? 5.196 43.691 -29.774 1.00 49.94 86 ILE A N 1
ATOM 633 C CA . ILE A 1 86 ? 6.260 43.685 -30.773 1.00 49.94 86 ILE A CA 1
ATOM 634 C C . ILE A 1 86 ? 6.883 45.084 -30.782 1.00 49.94 86 ILE A C 1
ATOM 636 O O . ILE A 1 86 ? 6.330 46.040 -31.331 1.00 49.94 86 ILE A O 1
ATOM 640 N N . ARG A 1 87 ? 8.039 45.215 -30.130 1.00 50.06 87 ARG A N 1
ATOM 641 C CA . ARG A 1 87 ? 8.820 46.450 -30.090 1.00 50.06 87 ARG A CA 1
ATOM 642 C C . ARG A 1 87 ? 9.457 46.657 -31.468 1.00 50.06 87 ARG A C 1
ATOM 644 O O . ARG A 1 87 ? 10.536 46.147 -31.751 1.00 50.06 87 ARG A O 1
ATOM 651 N N . ARG A 1 88 ? 8.766 47.395 -32.345 1.00 51.00 88 ARG A N 1
ATOM 652 C CA . ARG A 1 88 ? 9.347 47.955 -33.575 1.00 51.00 88 ARG A CA 1
ATOM 653 C C . ARG A 1 88 ? 10.497 48.883 -33.186 1.00 51.00 88 ARG A C 1
ATOM 655 O O . ARG A 1 88 ? 10.266 50.000 -32.727 1.00 51.00 88 ARG A O 1
ATOM 662 N N . TYR A 1 89 ? 11.727 48.425 -33.388 1.00 50.00 89 TYR A N 1
ATOM 663 C CA . TYR A 1 89 ? 12.894 49.295 -33.387 1.00 50.00 89 TYR A CA 1
ATOM 664 C C . TYR A 1 89 ? 12.804 50.223 -34.600 1.00 50.00 89 TYR A C 1
ATOM 666 O O . TYR A 1 89 ? 12.987 49.821 -35.746 1.00 50.00 89 TYR A O 1
ATOM 674 N N . ARG A 1 90 ? 12.444 51.478 -34.329 1.00 53.88 90 ARG A N 1
ATOM 675 C CA . ARG A 1 90 ? 12.471 52.573 -35.293 1.00 53.88 90 ARG A CA 1
ATOM 676 C C . ARG A 1 90 ? 13.939 52.925 -35.535 1.00 53.88 90 ARG A C 1
ATOM 678 O O . ARG A 1 90 ? 14.621 53.385 -34.622 1.00 53.88 90 ARG A O 1
ATOM 685 N N . HIS A 1 91 ? 14.403 52.672 -36.757 1.00 49.59 91 HIS A N 1
ATOM 686 C CA . HIS A 1 91 ? 15.682 53.143 -37.278 1.00 49.59 91 HIS A CA 1
ATOM 687 C C . HIS A 1 91 ? 15.810 54.649 -37.021 1.00 49.59 91 HIS A C 1
ATOM 689 O O . HIS A 1 91 ? 15.067 55.447 -37.595 1.00 49.59 91 HIS A O 1
ATOM 695 N N . ARG A 1 92 ? 16.741 55.032 -36.143 1.00 50.38 92 ARG A N 1
ATOM 696 C CA . ARG A 1 92 ? 17.221 56.407 -36.037 1.00 50.38 92 ARG A CA 1
ATOM 697 C C . ARG A 1 92 ? 18.429 56.507 -36.953 1.00 50.38 92 ARG A C 1
ATOM 699 O O . ARG A 1 92 ? 19.488 55.965 -36.652 1.00 50.38 92 ARG A O 1
ATOM 706 N N . ALA A 1 93 ? 18.197 57.106 -38.111 1.00 56.62 93 ALA A N 1
ATOM 707 C CA . ALA A 1 93 ? 19.253 57.563 -38.984 1.00 56.62 93 ALA A CA 1
ATOM 708 C C . ALA A 1 93 ? 19.999 58.730 -38.322 1.00 56.62 93 ALA A C 1
ATOM 710 O O . ALA A 1 93 ? 19.414 59.495 -37.554 1.00 56.62 93 ALA A O 1
ATOM 711 N N . ASP A 1 94 ? 21.261 58.839 -38.723 1.00 58.75 94 ASP A N 1
ATOM 712 C CA . ASP A 1 94 ? 22.174 59.965 -38.555 1.00 58.75 94 ASP A CA 1
ATOM 713 C C . ASP A 1 94 ? 23.016 59.986 -37.269 1.00 58.75 94 ASP A C 1
ATOM 715 O O . ASP A 1 94 ? 22.569 60.373 -36.192 1.00 58.75 94 ASP A O 1
ATOM 719 N N . ASN A 1 95 ? 24.292 59.611 -37.403 1.00 50.41 95 ASN A N 1
ATOM 720 C CA . ASN A 1 95 ? 25.315 60.651 -37.408 1.00 50.41 95 ASN A CA 1
ATOM 721 C C . ASN A 1 95 ? 26.604 60.144 -38.068 1.00 50.41 95 ASN A C 1
ATOM 723 O O . ASN A 1 95 ? 27.200 59.146 -37.657 1.00 50.41 95 ASN A O 1
ATOM 727 N N . ARG A 1 96 ? 27.026 60.862 -39.105 1.00 53.75 96 ARG A N 1
ATOM 728 C CA . ARG A 1 96 ? 28.290 60.691 -39.819 1.00 53.75 96 ARG A CA 1
ATOM 729 C C . ARG A 1 96 ? 29.464 60.849 -38.850 1.00 53.75 96 ARG A C 1
ATOM 731 O O . ARG A 1 96 ? 29.681 61.932 -38.316 1.00 53.75 96 ARG A O 1
ATOM 738 N N . ARG A 1 97 ? 30.283 59.809 -38.692 1.00 54.53 97 ARG A N 1
ATOM 739 C CA . ARG A 1 97 ? 31.700 59.956 -38.325 1.00 54.53 97 ARG A CA 1
ATOM 740 C C . ARG A 1 97 ? 32.527 58.941 -39.119 1.00 54.53 97 ARG A C 1
ATOM 742 O O . ARG A 1 97 ? 32.236 57.750 -39.021 1.00 54.53 97 ARG A O 1
ATOM 749 N N . PRO A 1 98 ? 33.535 59.367 -39.898 1.00 52.81 98 PRO A N 1
ATOM 750 C CA . PRO A 1 98 ? 34.413 58.449 -40.610 1.00 52.81 98 PRO A CA 1
ATOM 751 C C . PRO A 1 98 ? 35.409 57.839 -39.614 1.00 52.81 98 PRO A C 1
ATOM 753 O O . PRO A 1 98 ? 36.446 58.418 -39.315 1.00 52.81 98 PRO A O 1
ATOM 756 N N . TRP A 1 99 ? 35.073 56.671 -39.069 1.00 50.94 99 TRP A N 1
ATOM 757 C CA . TRP A 1 99 ? 35.950 55.853 -38.215 1.00 50.94 99 TRP A CA 1
ATOM 758 C C . TRP A 1 99 ? 36.809 54.875 -39.038 1.00 50.94 99 TRP A C 1
ATOM 760 O O . TRP A 1 99 ? 37.060 53.746 -38.632 1.00 50.94 99 TRP A O 1
ATOM 770 N N . SER A 1 100 ? 37.258 55.272 -40.229 1.00 60.12 100 SER A N 1
ATOM 771 C CA . SER A 1 100 ? 37.939 54.372 -41.170 1.00 60.12 100 SER A CA 1
ATOM 772 C C . SER A 1 100 ? 39.468 54.349 -41.043 1.00 60.12 100 SER A C 1
ATOM 774 O O . SER A 1 100 ? 40.132 54.173 -42.058 1.00 60.12 100 SER A O 1
ATOM 776 N N . ALA A 1 101 ? 40.058 54.547 -39.856 1.00 55.47 101 ALA A N 1
ATOM 777 C CA . ALA A 1 101 ? 41.522 54.693 -39.785 1.00 55.47 101 ALA A CA 1
ATOM 778 C C . ALA A 1 101 ? 42.285 53.912 -38.702 1.00 55.47 101 ALA A C 1
ATOM 780 O O . ALA A 1 101 ? 43.493 53.786 -38.863 1.00 55.47 101 ALA A O 1
ATOM 781 N N . TRP A 1 102 ? 41.670 53.344 -37.651 1.00 52.88 102 TRP A N 1
ATOM 782 C CA . TRP A 1 102 ? 42.484 52.815 -36.531 1.00 52.88 102 TRP A CA 1
ATOM 783 C C . TRP A 1 102 ? 42.057 51.471 -35.901 1.00 52.88 102 TRP A C 1
ATOM 785 O O . TRP A 1 102 ? 42.624 51.086 -34.885 1.00 52.88 102 TRP A O 1
ATOM 795 N N . GLU A 1 103 ? 41.143 50.690 -36.496 1.00 51.78 103 GLU A N 1
ATOM 796 C CA . GLU A 1 103 ? 40.671 49.409 -35.904 1.00 51.78 103 GLU A CA 1
ATOM 797 C C . GLU A 1 103 ? 41.049 48.122 -36.682 1.00 51.78 103 GLU A C 1
ATOM 799 O O . GLU A 1 103 ? 40.347 47.110 -36.601 1.00 51.78 103 GLU A O 1
ATOM 804 N N . HIS A 1 104 ? 42.155 48.105 -37.437 1.00 56.00 104 HIS A N 1
ATOM 805 C CA . HIS A 1 104 ? 42.450 46.999 -38.371 1.00 56.00 104 HIS A CA 1
ATOM 806 C C . HIS A 1 104 ? 43.761 46.216 -38.150 1.00 56.00 104 HIS A C 1
ATOM 808 O O . HIS A 1 104 ? 44.467 45.936 -39.113 1.00 56.00 104 HIS A O 1
ATOM 814 N N . PRO A 1 105 ? 44.063 45.762 -36.918 1.00 55.09 105 PRO A N 1
ATOM 815 C CA . PRO A 1 105 ? 44.696 44.434 -36.832 1.00 55.09 105 PRO A CA 1
ATOM 816 C C . PRO A 1 105 ? 44.058 43.455 -35.829 1.00 55.09 105 PRO A C 1
ATOM 818 O O . PRO A 1 105 ? 44.180 42.244 -36.001 1.00 55.09 105 PRO A O 1
ATOM 821 N N . VAL A 1 106 ? 43.317 43.920 -34.816 1.00 57.72 106 VAL A N 1
ATOM 822 C CA . VAL A 1 106 ? 42.872 43.034 -33.712 1.00 57.72 106 VAL A CA 1
ATOM 823 C C . VAL A 1 106 ? 41.572 42.273 -34.028 1.00 57.72 106 VAL A C 1
ATOM 825 O O . VAL A 1 106 ? 41.356 41.175 -33.523 1.00 57.72 106 VAL A O 1
ATOM 828 N N . ARG A 1 107 ? 40.708 42.787 -34.917 1.00 53.84 107 ARG A N 1
ATOM 829 C CA . ARG A 1 107 ? 39.482 42.066 -35.328 1.00 53.84 107 ARG A CA 1
ATOM 830 C C . ARG A 1 107 ? 39.724 40.963 -36.362 1.00 53.84 107 ARG A C 1
ATOM 832 O O . ARG A 1 107 ? 38.925 40.033 -36.439 1.00 53.84 107 ARG A O 1
ATOM 839 N N . GLN A 1 108 ? 40.805 41.033 -37.141 1.00 57.06 108 GLN A N 1
ATOM 840 C CA . GLN A 1 108 ? 41.092 40.017 -38.162 1.00 57.06 108 GLN A CA 1
ATOM 841 C C . GLN A 1 108 ? 41.616 38.710 -37.556 1.00 57.06 108 GLN A C 1
ATOM 843 O O . GLN A 1 108 ? 41.238 37.637 -38.022 1.00 57.06 108 GLN A O 1
ATOM 848 N N . THR A 1 109 ? 42.393 38.766 -36.473 1.00 59.28 109 THR A N 1
ATOM 849 C CA . THR A 1 109 ? 42.912 37.557 -35.810 1.00 59.28 109 THR A CA 1
ATOM 850 C C . THR A 1 109 ? 41.814 36.741 -35.127 1.00 59.28 109 THR A C 1
ATOM 852 O O . THR A 1 109 ? 41.871 35.513 -35.132 1.00 59.28 109 THR A O 1
ATOM 855 N N . TYR A 1 110 ? 40.764 37.385 -34.609 1.00 64.06 110 TYR A N 1
ATOM 856 C CA . TYR A 1 110 ? 39.633 36.675 -34.003 1.00 64.06 110 TYR A CA 1
ATOM 857 C C . TYR A 1 110 ? 38.777 35.923 -35.038 1.00 64.06 110 TYR A C 1
ATOM 859 O O . TYR A 1 110 ? 38.348 34.799 -34.783 1.00 64.06 110 TYR A O 1
ATOM 867 N N . ILE A 1 111 ? 38.571 36.505 -36.227 1.00 61.50 111 ILE A N 1
ATOM 868 C CA . ILE A 1 111 ? 37.840 35.850 -37.326 1.00 61.50 111 ILE A CA 1
ATOM 869 C C . ILE A 1 111 ? 38.694 34.740 -37.957 1.00 61.50 111 ILE A C 1
ATOM 871 O O . ILE A 1 111 ? 38.176 33.657 -38.225 1.00 61.50 111 ILE A O 1
ATOM 875 N N . ALA A 1 112 ? 40.006 34.952 -38.113 1.00 62.88 112 ALA A N 1
ATOM 876 C CA . ALA A 1 112 ? 40.925 33.924 -38.604 1.00 62.88 112 ALA A CA 1
ATOM 877 C C . ALA A 1 112 ? 40.989 32.705 -37.664 1.00 62.88 112 ALA A C 1
ATOM 879 O O . ALA A 1 112 ? 40.885 31.573 -38.130 1.00 62.88 112 ALA A O 1
ATOM 880 N N . ASN A 1 113 ? 41.041 32.918 -36.342 1.00 62.84 113 ASN A N 1
ATOM 881 C CA . ASN A 1 113 ? 41.034 31.826 -35.359 1.00 62.84 113 ASN A CA 1
ATOM 882 C C . ASN A 1 113 ? 39.683 31.100 -35.242 1.00 62.84 113 ASN A C 1
ATOM 884 O O . ASN A 1 113 ? 39.639 29.968 -34.759 1.00 62.84 113 ASN A O 1
ATOM 888 N N . MET A 1 114 ? 38.575 31.711 -35.679 1.00 61.69 114 MET A N 1
ATOM 889 C CA . MET A 1 114 ? 37.295 31.003 -35.796 1.00 61.69 114 MET A CA 1
ATOM 890 C C . MET A 1 114 ? 37.195 30.157 -37.068 1.00 61.69 114 MET A C 1
ATOM 892 O O . MET A 1 114 ? 36.468 29.170 -37.060 1.00 61.69 114 MET A O 1
ATOM 896 N N . MET A 1 115 ? 37.930 30.500 -38.130 1.00 60.53 115 MET A N 1
ATOM 897 C CA . MET A 1 115 ? 37.939 29.721 -39.375 1.00 60.53 115 MET A CA 1
ATOM 898 C C . MET A 1 115 ? 38.935 28.553 -39.355 1.00 60.53 115 MET A C 1
ATOM 900 O O . MET A 1 115 ? 38.760 27.607 -40.115 1.00 60.53 115 MET A O 1
ATOM 904 N N . THR A 1 116 ? 39.943 28.577 -38.475 1.00 64.88 116 THR A N 1
ATOM 905 C CA . THR A 1 116 ? 40.922 27.482 -38.311 1.00 64.88 116 THR A CA 1
ATOM 906 C C . THR A 1 116 ? 40.618 26.530 -37.158 1.00 64.88 116 THR A C 1
ATOM 908 O O . THR A 1 116 ? 41.274 25.496 -37.039 1.00 64.88 116 THR A O 1
ATOM 911 N N . ARG 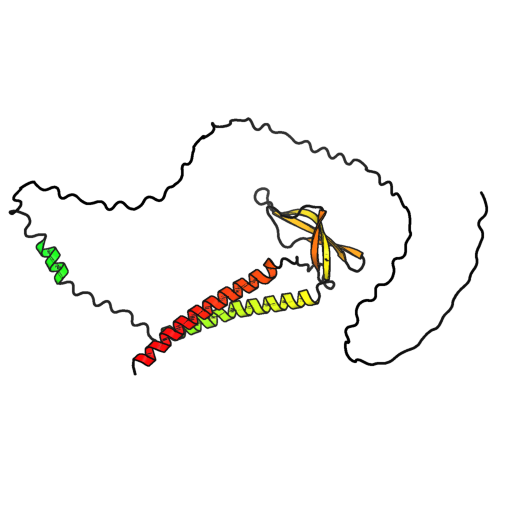A 1 117 ? 39.609 26.817 -36.322 1.00 55.09 117 ARG A N 1
ATOM 912 C CA . ARG A 1 117 ? 39.032 25.783 -35.457 1.00 55.09 117 ARG A CA 1
ATOM 913 C C . ARG A 1 117 ? 38.256 24.824 -36.348 1.00 55.09 117 ARG A C 1
ATOM 915 O O . ARG A 1 117 ? 37.076 25.047 -36.618 1.00 55.09 117 ARG A O 1
ATOM 922 N N . GLU A 1 118 ? 38.935 23.767 -36.799 1.00 68.00 118 GLU A N 1
ATOM 923 C CA . GLU A 1 118 ? 38.271 22.555 -37.268 1.00 68.00 118 GLU A CA 1
ATOM 924 C C . GLU A 1 118 ? 37.122 22.275 -36.296 1.00 68.00 118 GLU A C 1
ATOM 926 O O . GLU A 1 118 ? 37.344 22.298 -35.079 1.00 68.00 118 GLU A O 1
ATOM 931 N N . PRO A 1 119 ? 35.879 22.113 -36.779 1.00 67.69 119 PRO A N 1
ATOM 932 C CA . PRO A 1 119 ? 34.788 21.743 -35.908 1.00 67.69 119 PRO A CA 1
ATOM 933 C C . PRO A 1 119 ? 35.183 20.396 -35.333 1.00 67.69 119 PRO A C 1
ATOM 935 O O . PRO A 1 119 ? 35.066 19.401 -36.046 1.00 67.69 119 PRO A O 1
ATOM 938 N N . ASP A 1 120 ? 35.702 20.391 -34.095 1.00 67.00 120 ASP A N 1
ATOM 939 C CA . ASP A 1 120 ? 36.067 19.190 -33.355 1.00 67.00 120 ASP A CA 1
ATOM 940 C C . ASP A 1 120 ? 34.948 18.212 -33.630 1.00 67.00 120 ASP A C 1
ATOM 942 O O . ASP A 1 120 ? 33.804 18.452 -33.216 1.00 67.00 120 ASP A O 1
ATOM 946 N N . ALA A 1 121 ? 35.251 17.202 -34.450 1.00 66.88 121 ALA A N 1
ATOM 947 C CA . ALA A 1 121 ? 34.281 16.250 -34.930 1.00 66.88 121 ALA A CA 1
ATOM 948 C C . ALA A 1 121 ? 33.853 15.506 -33.679 1.00 66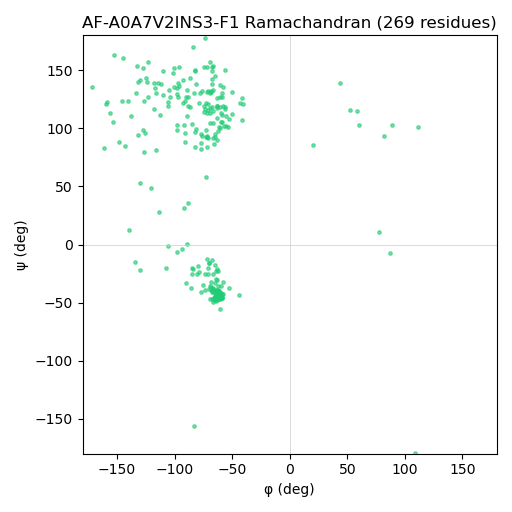.88 121 ALA A C 1
ATOM 950 O O . ALA A 1 121 ? 34.495 14.532 -33.289 1.00 66.88 121 ALA A O 1
ATOM 951 N N . ARG A 1 122 ? 32.850 16.055 -32.972 1.00 65.75 122 ARG A N 1
ATOM 952 C CA . ARG A 1 122 ? 32.409 15.590 -31.664 1.00 65.75 122 ARG A CA 1
ATOM 953 C C . ARG A 1 122 ? 32.062 14.151 -31.897 1.00 65.75 122 ARG A C 1
ATOM 955 O O . ARG A 1 122 ? 31.030 13.854 -32.502 1.00 65.75 122 ARG A O 1
ATOM 962 N N . LYS A 1 123 ? 32.978 13.286 -31.471 1.00 67.88 123 LYS A N 1
ATOM 963 C CA . LYS A 1 123 ? 32.909 11.849 -31.618 1.00 67.88 123 LYS A CA 1
ATOM 964 C C . LYS A 1 123 ? 31.689 11.466 -30.804 1.00 67.88 123 LYS A C 1
ATOM 966 O O . LYS A 1 123 ? 31.768 11.356 -29.583 1.00 67.88 123 LYS A O 1
ATOM 971 N N . ARG A 1 124 ? 30.518 11.446 -31.457 1.00 70.75 124 ARG A N 1
ATOM 972 C CA . ARG A 1 124 ? 29.248 11.153 -30.798 1.00 70.75 124 ARG A CA 1
ATOM 973 C C . ARG A 1 124 ? 29.487 9.801 -30.155 1.00 70.75 124 ARG A C 1
ATOM 975 O O . ARG A 1 124 ? 29.837 8.888 -30.905 1.00 70.75 124 ARG A O 1
ATOM 982 N N . PRO A 1 125 ? 29.405 9.680 -28.820 1.00 70.31 125 PRO A N 1
ATOM 983 C CA . PRO A 1 125 ? 29.671 8.411 -28.175 1.00 70.31 125 PRO A CA 1
ATOM 984 C C . PRO A 1 125 ? 28.738 7.402 -28.832 1.00 70.31 125 PRO A C 1
ATOM 986 O O . PRO A 1 125 ? 27.514 7.526 -28.758 1.00 70.31 125 PRO A O 1
ATOM 989 N N . THR A 1 126 ? 29.313 6.480 -29.600 1.00 79.38 126 THR A N 1
ATOM 990 C CA . THR A 1 126 ? 28.557 5.443 -30.280 1.00 79.38 126 THR A CA 1
ATOM 991 C C . THR A 1 126 ? 28.114 4.504 -29.182 1.00 79.38 126 THR A C 1
ATOM 993 O O . THR A 1 126 ? 28.877 3.655 -28.732 1.00 79.38 126 THR A O 1
ATOM 996 N N . ILE A 1 127 ? 26.908 4.730 -28.667 1.00 80.50 127 ILE A N 1
ATOM 997 C CA . ILE A 1 127 ? 26.300 3.844 -27.685 1.00 80.50 127 ILE A CA 1
ATOM 998 C C . ILE A 1 127 ? 26.200 2.474 -28.355 1.00 80.50 127 ILE A C 1
ATOM 1000 O O . ILE A 1 127 ? 25.485 2.306 -29.345 1.00 80.50 127 ILE A O 1
ATOM 1004 N N . ASN A 1 128 ? 26.965 1.512 -27.845 1.00 88.56 128 ASN A N 1
ATOM 1005 C CA . ASN A 1 128 ? 26.959 0.150 -28.354 1.00 88.56 128 ASN A CA 1
ATOM 1006 C C . ASN A 1 128 ? 25.538 -0.414 -28.234 1.00 88.56 128 ASN A C 1
ATOM 1008 O O . ASN A 1 128 ? 24.916 -0.356 -27.178 1.00 88.56 128 ASN A O 1
ATOM 1012 N N . VAL A 1 129 ? 24.999 -0.995 -29.305 1.00 86.44 129 VAL A N 1
ATOM 1013 C CA . VAL A 1 129 ? 23.612 -1.503 -29.299 1.00 86.44 129 VAL A CA 1
ATOM 1014 C C . VAL A 1 129 ? 23.392 -2.545 -28.190 1.00 86.44 129 VAL A C 1
ATOM 1016 O O . VAL A 1 129 ? 22.324 -2.606 -27.579 1.00 86.44 129 VAL A O 1
ATOM 1019 N N . TRP A 1 130 ? 24.433 -3.317 -27.871 1.00 86.69 130 TRP A N 1
ATOM 1020 C CA . TRP A 1 130 ? 24.448 -4.258 -26.753 1.00 86.69 130 TRP A CA 1
ATOM 1021 C C . TRP A 1 130 ? 24.259 -3.589 -25.388 1.00 86.69 130 TRP A C 1
ATOM 1023 O O . TRP A 1 130 ? 23.492 -4.102 -24.576 1.00 86.69 130 TRP A O 1
ATOM 1033 N N . THR A 1 131 ? 24.870 -2.425 -25.141 1.00 89.38 131 THR A N 1
ATOM 1034 C CA . THR A 1 131 ? 24.712 -1.730 -23.853 1.00 89.38 131 THR A CA 1
ATOM 1035 C C . THR A 1 131 ? 23.297 -1.190 -23.688 1.00 89.38 131 THR A C 1
ATOM 1037 O O . THR A 1 131 ? 22.740 -1.291 -22.600 1.00 89.38 131 THR A O 1
ATOM 1040 N N . ALA A 1 132 ? 22.658 -0.727 -24.769 1.00 87.00 132 ALA A N 1
ATOM 1041 C CA . ALA A 1 132 ? 21.255 -0.311 -24.737 1.00 87.00 132 ALA A CA 1
ATOM 1042 C C . ALA A 1 132 ? 20.296 -1.475 -24.405 1.00 87.00 132 ALA A C 1
ATOM 1044 O O . ALA A 1 132 ? 19.343 -1.295 -23.647 1.00 87.00 132 ALA A O 1
ATOM 1045 N N . ARG A 1 133 ? 20.555 -2.683 -24.926 1.00 87.94 133 ARG A N 1
ATOM 1046 C CA . ARG A 1 133 ? 19.753 -3.883 -24.617 1.00 87.94 133 ARG A CA 1
ATOM 1047 C C . ARG A 1 133 ? 19.918 -4.328 -23.167 1.00 87.94 133 ARG A C 1
ATOM 1049 O O . ARG A 1 133 ? 18.917 -4.568 -22.496 1.00 87.94 133 ARG A O 1
ATOM 1056 N N . LEU A 1 134 ? 21.161 -4.400 -22.688 1.00 93.56 134 LEU A N 1
ATOM 1057 C CA . LEU A 1 134 ? 21.458 -4.766 -21.302 1.00 93.56 134 LEU A CA 1
ATOM 1058 C C . LEU A 1 134 ? 20.870 -3.749 -20.321 1.00 93.56 134 LEU A C 1
ATOM 1060 O O . LEU A 1 134 ? 20.272 -4.149 -19.329 1.00 93.56 134 LEU A O 1
ATOM 1064 N N . ALA A 1 135 ? 20.947 -2.453 -20.636 1.00 91.56 135 ALA A N 1
ATOM 1065 C CA . ALA A 1 135 ? 20.316 -1.409 -19.834 1.00 91.56 135 ALA A CA 1
ATOM 1066 C C . ALA A 1 135 ? 18.788 -1.578 -19.770 1.00 91.56 135 ALA A C 1
ATOM 1068 O O . ALA A 1 135 ? 18.210 -1.509 -18.688 1.00 91.56 135 ALA A O 1
ATOM 1069 N N . GLY A 1 136 ? 18.132 -1.861 -20.902 1.00 89.19 136 GLY A N 1
ATOM 1070 C CA . GLY A 1 136 ? 16.692 -2.134 -20.936 1.00 89.19 136 GLY A CA 1
ATOM 1071 C C . GLY A 1 136 ? 16.294 -3.342 -20.080 1.00 89.19 136 GLY A C 1
ATOM 1072 O O . GLY A 1 136 ? 15.366 -3.244 -19.279 1.00 89.19 136 GLY A O 1
ATOM 1073 N N . LEU A 1 137 ? 17.025 -4.457 -20.191 1.00 93.31 137 LEU A N 1
ATOM 1074 C CA . LEU A 1 137 ? 16.783 -5.661 -19.385 1.00 93.31 137 LEU A CA 1
ATOM 1075 C C . LEU A 1 137 ? 17.038 -5.424 -17.894 1.00 93.31 137 LEU A C 1
ATOM 1077 O O . LEU A 1 137 ? 16.244 -5.868 -17.068 1.00 93.31 137 LEU A O 1
ATOM 1081 N N . ALA A 1 138 ? 18.091 -4.682 -17.549 1.00 94.00 138 ALA A N 1
ATOM 1082 C CA . ALA A 1 138 ? 18.383 -4.320 -16.167 1.00 94.00 138 ALA A CA 1
ATOM 1083 C C . ALA A 1 138 ? 17.229 -3.509 -15.552 1.00 94.00 138 ALA A C 1
ATOM 1085 O O . ALA A 1 138 ? 16.760 -3.842 -14.464 1.00 94.00 138 ALA A O 1
ATOM 1086 N N . ILE A 1 139 ? 16.695 -2.518 -16.276 1.00 92.81 139 ILE A N 1
ATOM 1087 C CA . ILE A 1 139 ? 15.545 -1.715 -15.824 1.00 92.81 139 ILE A CA 1
ATOM 1088 C C . ILE A 1 139 ? 14.295 -2.586 -15.623 1.00 92.81 139 ILE A C 1
ATOM 1090 O O . ILE A 1 139 ? 13.591 -2.433 -14.626 1.00 92.81 139 ILE A O 1
ATOM 1094 N N . VAL A 1 140 ? 14.024 -3.526 -16.533 1.00 92.44 140 VAL A N 1
ATOM 1095 C CA . VAL A 1 140 ? 12.882 -4.444 -16.395 1.00 92.44 140 VAL A CA 1
ATOM 1096 C C . VAL A 1 140 ? 13.074 -5.390 -15.207 1.00 92.44 140 VAL A C 1
ATOM 1098 O O . VAL A 1 140 ? 12.133 -5.608 -14.448 1.00 92.44 140 VAL A O 1
ATOM 1101 N N . SER A 1 141 ? 14.287 -5.904 -14.989 1.00 92.94 141 SER A N 1
ATOM 1102 C CA . SER A 1 141 ? 14.585 -6.755 -13.831 1.00 92.94 141 SER A CA 1
ATOM 1103 C C . SER A 1 141 ? 14.397 -6.011 -12.503 1.00 92.94 141 SER A C 1
ATOM 1105 O O . SER A 1 141 ? 13.849 -6.572 -11.556 1.00 92.94 141 SER A O 1
ATOM 1107 N N . LEU A 1 142 ? 14.726 -4.715 -12.459 1.00 95.25 142 LEU A N 1
ATOM 1108 C CA . LEU A 1 142 ? 14.488 -3.861 -11.295 1.00 95.25 142 LEU A CA 1
ATOM 1109 C C . LEU A 1 142 ? 12.990 -3.719 -10.969 1.00 95.25 142 LEU A C 1
ATOM 1111 O O . LEU A 1 142 ? 12.634 -3.605 -9.798 1.00 95.25 142 LEU A O 1
ATOM 1115 N N . ALA A 1 143 ? 12.103 -3.786 -11.968 1.00 93.88 143 ALA A N 1
ATOM 1116 C CA . ALA A 1 143 ? 10.653 -3.728 -11.762 1.00 93.88 143 ALA A CA 1
ATOM 1117 C C . ALA A 1 143 ? 10.074 -4.982 -11.073 1.00 93.88 143 ALA A C 1
ATOM 1119 O O . ALA A 1 143 ? 8.963 -4.930 -10.541 1.00 93.88 143 ALA A O 1
ATOM 1120 N N . ILE A 1 144 ? 10.819 -6.094 -11.030 1.00 94.81 144 ILE A N 1
ATOM 1121 C CA . ILE A 1 144 ? 10.385 -7.337 -10.371 1.00 94.81 144 ILE A CA 1
ATOM 1122 C C . ILE A 1 144 ? 10.279 -7.139 -8.855 1.00 94.81 144 ILE A C 1
ATOM 1124 O O . ILE A 1 144 ? 9.343 -7.642 -8.238 1.00 94.81 144 ILE A O 1
ATOM 1128 N N . VAL A 1 145 ? 11.190 -6.367 -8.256 1.00 95.25 145 VAL A N 1
ATOM 1129 C CA . VAL A 1 145 ? 11.229 -6.123 -6.805 1.00 95.25 145 VAL A CA 1
ATOM 1130 C C . VAL A 1 145 ? 9.943 -5.458 -6.282 1.00 95.25 145 VAL A C 1
ATOM 1132 O O . VAL A 1 145 ? 9.299 -6.038 -5.405 1.00 95.25 145 VAL A O 1
ATOM 1135 N N . PRO A 1 146 ? 9.495 -4.293 -6.799 1.00 92.44 146 PRO A N 1
ATOM 1136 C CA . PRO A 1 146 ? 8.249 -3.676 -6.345 1.00 92.44 146 PRO A CA 1
ATOM 1137 C C . PRO A 1 146 ? 7.012 -4.523 -6.675 1.00 92.44 146 PRO A C 1
ATOM 1139 O O . PRO A 1 146 ? 6.072 -4.550 -5.882 1.00 92.44 146 PRO A O 1
ATOM 1142 N N . ALA A 1 147 ? 7.008 -5.256 -7.795 1.00 91.81 147 ALA A N 1
ATOM 1143 C CA . ALA A 1 147 ? 5.914 -6.165 -8.136 1.00 91.81 147 ALA A CA 1
ATOM 1144 C C . ALA A 1 147 ? 5.812 -7.344 -7.149 1.00 91.81 147 ALA A C 1
ATOM 1146 O O . ALA A 1 147 ? 4.714 -7.720 -6.731 1.00 91.81 147 ALA A O 1
ATOM 1147 N N . TRP A 1 148 ? 6.951 -7.901 -6.732 1.00 95.56 148 TRP A N 1
ATOM 1148 C CA . TRP A 1 148 ? 7.014 -8.949 -5.719 1.00 95.56 148 TRP A CA 1
ATOM 1149 C C . TRP A 1 148 ? 6.545 -8.442 -4.347 1.00 95.56 148 TRP A C 1
ATOM 1151 O O . TRP A 1 148 ? 5.690 -9.076 -3.731 1.00 95.56 148 TRP A O 1
ATOM 1161 N N . LEU A 1 149 ? 6.994 -7.255 -3.917 1.00 93.00 149 LEU A N 1
ATOM 1162 C CA . LEU A 1 149 ? 6.522 -6.615 -2.680 1.00 93.00 149 LEU A CA 1
ATOM 1163 C C . LEU A 1 149 ? 5.008 -6.362 -2.696 1.00 93.00 149 LEU A C 1
ATOM 1165 O O . LEU A 1 149 ? 4.321 -6.629 -1.710 1.00 93.00 149 LEU A O 1
ATOM 1169 N N . ALA A 1 150 ? 4.469 -5.886 -3.822 1.00 91.44 150 ALA A N 1
ATOM 1170 C CA . ALA A 1 150 ? 3.033 -5.683 -3.984 1.00 91.44 150 ALA A CA 1
ATOM 1171 C C . ALA A 1 150 ? 2.254 -7.001 -3.843 1.00 91.44 150 ALA A C 1
ATOM 1173 O O . ALA A 1 150 ? 1.206 -7.033 -3.196 1.00 91.44 150 ALA A O 1
ATOM 1174 N N . ARG A 1 151 ? 2.782 -8.099 -4.402 1.00 92.81 151 ARG A N 1
ATOM 1175 C CA . ARG A 1 151 ? 2.184 -9.436 -4.288 1.00 92.81 151 ARG A CA 1
ATOM 1176 C C . ARG A 1 151 ? 2.179 -9.942 -2.850 1.00 92.81 151 ARG A C 1
ATOM 1178 O O . ARG A 1 151 ? 1.160 -10.476 -2.417 1.00 92.81 151 ARG A O 1
ATOM 1185 N N . GLU A 1 152 ? 3.281 -9.783 -2.125 1.00 91.75 152 GLU A N 1
ATOM 1186 C CA . GLU A 1 152 ? 3.371 -10.269 -0.747 1.00 91.75 152 GLU A CA 1
ATOM 1187 C C . GLU A 1 152 ? 2.407 -9.510 0.167 1.00 91.75 152 GLU A C 1
ATOM 1189 O O . GLU A 1 152 ? 1.575 -10.116 0.841 1.00 91.75 152 GLU A O 1
ATOM 1194 N N . ARG A 1 153 ? 2.374 -8.175 0.058 1.00 88.19 153 ARG A N 1
ATOM 1195 C CA . ARG A 1 153 ? 1.386 -7.362 0.782 1.00 88.19 153 ARG A CA 1
ATOM 1196 C C . ARG A 1 153 ? -0.051 -7.711 0.416 1.00 88.19 153 ARG A C 1
ATOM 1198 O O . ARG A 1 153 ? -0.929 -7.678 1.276 1.00 88.19 153 ARG A O 1
ATOM 1205 N N . HIS A 1 154 ? -0.315 -8.053 -0.844 1.00 88.25 154 HIS A N 1
ATOM 1206 C CA . HIS A 1 154 ? -1.639 -8.509 -1.248 1.00 88.25 154 HIS A CA 1
ATOM 1207 C C . HIS A 1 154 ? -2.025 -9.819 -0.547 1.00 88.25 154 HIS A C 1
ATOM 1209 O O . HIS A 1 154 ? -3.142 -9.926 -0.048 1.00 88.25 154 HIS A O 1
ATOM 1215 N N . ARG A 1 155 ? -1.109 -10.789 -0.451 1.00 90.31 155 ARG A N 1
ATOM 1216 C CA . ARG A 1 155 ? -1.352 -12.073 0.228 1.00 90.31 155 ARG A CA 1
ATOM 1217 C C . ARG A 1 155 ? -1.640 -11.904 1.716 1.00 90.31 155 ARG A C 1
ATOM 1219 O O . ARG A 1 155 ? -2.632 -12.448 2.192 1.00 90.31 155 ARG A O 1
ATOM 1226 N N . GLU A 1 156 ? -0.834 -11.114 2.423 1.00 86.69 156 GLU A N 1
ATOM 1227 C CA . GLU A 1 156 ? -1.046 -10.807 3.845 1.00 86.69 156 GLU A CA 1
ATOM 1228 C C . GLU A 1 156 ? -2.416 -10.160 4.085 1.00 86.69 156 GLU A C 1
ATOM 1230 O O . GLU A 1 156 ? -3.141 -10.510 5.018 1.00 86.69 156 GLU A O 1
ATOM 1235 N N . ASN A 1 157 ? -2.803 -9.227 3.211 1.00 86.06 157 ASN A N 1
ATOM 1236 C CA . ASN A 1 157 ? -4.094 -8.559 3.310 1.00 86.06 157 ASN A CA 1
ATOM 1237 C C . ASN A 1 157 ? -5.256 -9.518 3.037 1.00 86.06 157 ASN A C 1
ATOM 1239 O O . ASN A 1 157 ? -6.236 -9.471 3.771 1.00 86.06 157 ASN A O 1
ATOM 1243 N N . GLN A 1 158 ? -5.151 -10.408 2.047 1.00 88.19 158 GLN A N 1
ATOM 1244 C CA . GLN A 1 158 ? -6.185 -11.415 1.785 1.00 88.19 158 GLN A CA 1
ATOM 1245 C C . GLN A 1 158 ? -6.336 -12.397 2.952 1.00 88.19 158 GLN A C 1
ATOM 1247 O O . GLN A 1 158 ? -7.455 -12.694 3.359 1.00 88.19 158 GLN A O 1
ATOM 1252 N N . ALA A 1 159 ? -5.224 -12.855 3.535 1.00 87.75 159 ALA A N 1
ATOM 1253 C CA . ALA A 1 159 ? -5.251 -13.753 4.688 1.00 87.75 159 ALA A CA 1
ATOM 1254 C C . ALA A 1 159 ? -5.921 -13.106 5.911 1.00 87.75 159 ALA A C 1
ATOM 1256 O O . ALA A 1 159 ? -6.692 -13.764 6.607 1.00 87.75 159 ALA A O 1
ATOM 1257 N N . PHE A 1 160 ? -5.669 -11.812 6.140 1.00 86.31 160 PHE A N 1
ATOM 1258 C CA . PHE A 1 160 ? -6.343 -11.042 7.183 1.00 86.31 160 PHE A CA 1
ATOM 1259 C C . PHE A 1 160 ? -7.834 -10.861 6.876 1.00 86.31 160 PHE A C 1
ATOM 1261 O O . PHE A 1 160 ? -8.676 -11.157 7.715 1.00 86.31 160 PHE A O 1
ATOM 1268 N N . LEU A 1 161 ? -8.185 -10.426 5.661 1.00 86.94 161 LEU A N 1
ATOM 1269 C CA . LEU A 1 161 ? -9.576 -10.172 5.270 1.00 86.94 161 LEU A CA 1
ATOM 1270 C C . LEU A 1 161 ? -10.445 -11.435 5.281 1.00 86.94 161 LEU A C 1
ATOM 1272 O O . LEU A 1 161 ? -11.634 -11.335 5.557 1.00 86.94 161 LEU A O 1
ATOM 1276 N N . ALA A 1 162 ? -9.863 -12.609 5.023 1.00 89.12 162 ALA A N 1
ATOM 1277 C CA . ALA A 1 162 ? -10.574 -13.884 5.094 1.00 89.12 162 ALA A CA 1
ATOM 1278 C C . ALA A 1 162 ? -11.013 -14.259 6.521 1.00 89.12 162 ALA A C 1
ATOM 1280 O O . ALA A 1 162 ? -11.966 -15.016 6.683 1.00 89.12 162 ALA A O 1
ATOM 1281 N N . LYS A 1 163 ? -10.319 -13.748 7.546 1.00 89.00 163 LYS A N 1
ATOM 1282 C CA . LYS A 1 163 ? -10.594 -14.030 8.965 1.00 89.00 163 LYS A CA 1
ATOM 1283 C C . LYS A 1 163 ? -11.225 -12.853 9.704 1.00 89.00 163 LYS A C 1
ATOM 1285 O O . LYS A 1 163 ? -11.807 -13.039 10.767 1.00 89.00 163 LYS A O 1
ATOM 1290 N N . ALA A 1 164 ? -11.075 -11.647 9.168 1.00 89.12 164 ALA A N 1
ATOM 1291 C CA . ALA A 1 164 ? -11.448 -10.429 9.856 1.00 89.12 164 ALA A CA 1
ATOM 1292 C C . ALA A 1 164 ? -12.966 -10.301 10.024 1.00 89.12 164 ALA A C 1
ATOM 1294 O O . ALA A 1 164 ? -13.734 -10.409 9.066 1.00 89.12 164 ALA A O 1
ATOM 1295 N N . VAL A 1 165 ? -13.384 -9.967 11.242 1.00 89.69 165 VAL A N 1
ATOM 1296 C CA . VAL A 1 165 ? -14.771 -9.647 11.578 1.00 89.69 165 VAL A CA 1
ATOM 1297 C C . VAL A 1 165 ? -14.918 -8.130 11.641 1.00 89.69 165 VAL A C 1
ATOM 1299 O O . VAL A 1 165 ? -14.066 -7.425 12.188 1.00 89.69 165 VAL A O 1
ATOM 1302 N N . ARG A 1 166 ? -15.993 -7.603 11.045 1.00 90.94 166 ARG A N 1
ATOM 1303 C CA . ARG A 1 166 ? -16.297 -6.168 11.071 1.00 90.94 166 ARG A CA 1
ATOM 1304 C C . ARG A 1 166 ? -17.131 -5.838 12.308 1.00 90.94 166 ARG A C 1
ATOM 1306 O O . ARG A 1 166 ? -18.199 -6.409 12.495 1.00 90.94 166 ARG A O 1
ATOM 1313 N N . VAL A 1 167 ? -16.674 -4.867 13.088 1.00 93.31 167 VAL A N 1
ATOM 1314 C CA . VAL A 1 167 ? -17.334 -4.373 14.302 1.00 93.31 167 VAL A CA 1
ATOM 1315 C C . VAL A 1 167 ? -17.390 -2.845 14.295 1.00 93.31 167 VAL A C 1
ATOM 1317 O O . VAL A 1 167 ? -16.568 -2.188 13.657 1.00 93.31 167 VAL A O 1
ATOM 1320 N N . GLN A 1 168 ? -18.369 -2.269 14.990 1.00 93.12 168 GLN A N 1
ATOM 1321 C CA . GLN A 1 168 ? -18.434 -0.829 15.227 1.00 93.12 168 GLN A CA 1
ATOM 1322 C C . GLN A 1 168 ? -17.679 -0.510 16.516 1.00 93.12 168 GLN A C 1
ATOM 1324 O O . GLN A 1 168 ? -18.116 -0.880 17.602 1.00 93.12 168 GLN A O 1
ATOM 1329 N N . ALA A 1 169 ? -16.541 0.165 16.392 1.00 92.69 169 ALA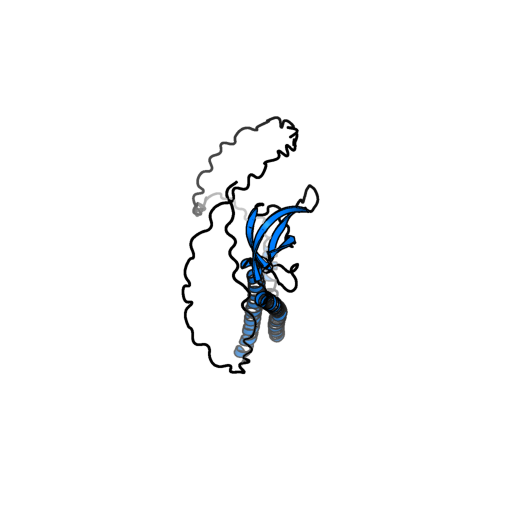 A N 1
ATOM 1330 C CA . ALA A 1 169 ? -15.762 0.628 17.532 1.00 92.69 169 ALA A CA 1
ATOM 1331 C C . ALA A 1 169 ? -16.096 2.088 17.843 1.00 92.69 169 ALA A C 1
ATOM 1333 O O . ALA A 1 169 ? -16.470 2.848 16.953 1.00 92.69 169 ALA A O 1
ATOM 1334 N N . VAL A 1 170 ? -15.938 2.497 19.096 1.00 94.50 170 VAL A N 1
ATOM 1335 C CA . VAL A 1 170 ? -16.095 3.886 19.534 1.00 94.50 170 VAL A CA 1
ATOM 1336 C C . VAL A 1 170 ? -14.735 4.425 19.956 1.00 94.50 170 VAL A C 1
ATOM 1338 O O . VAL A 1 170 ? -13.956 3.727 20.603 1.00 94.50 170 VAL A O 1
ATOM 1341 N N . VAL A 1 171 ? -14.426 5.667 19.587 1.00 94.44 171 VAL A N 1
ATOM 1342 C CA . VAL A 1 171 ? -13.223 6.354 20.079 1.00 94.44 171 VAL A CA 1
ATOM 1343 C C . VAL A 1 171 ? -13.416 6.654 21.563 1.00 94.44 171 VAL A C 1
ATOM 1345 O O . VAL A 1 171 ? -14.184 7.545 21.916 1.00 94.44 171 VAL A O 1
ATOM 1348 N N . ALA A 1 172 ? -12.754 5.897 22.432 1.00 93.50 172 ALA A N 1
ATOM 1349 C CA . ALA A 1 172 ? -12.896 6.045 23.875 1.00 93.50 172 ALA A CA 1
ATOM 1350 C C . ALA A 1 172 ? -11.966 7.124 24.437 1.00 93.50 172 ALA A C 1
ATOM 1352 O O . ALA A 1 172 ? -12.363 7.858 25.337 1.00 93.50 172 ALA A O 1
ATOM 1353 N N . ASP A 1 173 ? -10.749 7.233 23.899 1.00 92.81 173 ASP A N 1
ATOM 1354 C CA . ASP A 1 173 ? -9.739 8.166 24.402 1.00 92.81 173 ASP A CA 1
ATOM 1355 C C . ASP A 1 173 ? -8.743 8.591 23.306 1.00 92.81 173 ASP A C 1
ATOM 1357 O O . ASP A 1 173 ? -8.628 7.954 22.254 1.00 92.81 173 ASP A O 1
ATOM 1361 N N . LEU A 1 174 ? -8.015 9.680 23.555 1.00 91.88 174 LEU A N 1
ATOM 1362 C CA . LEU A 1 174 ? -6.947 10.221 22.717 1.00 91.88 174 LEU A CA 1
ATOM 1363 C C . LEU A 1 174 ? -5.676 10.374 23.559 1.00 91.88 174 LEU A C 1
ATOM 1365 O O . LEU A 1 174 ? -5.453 11.392 24.214 1.00 91.88 174 LEU A O 1
ATOM 1369 N N . GLN A 1 175 ? -4.794 9.380 23.492 1.00 91.88 175 GLN A N 1
ATOM 1370 C CA . GLN A 1 175 ? -3.539 9.411 24.236 1.00 91.88 175 GLN A CA 1
ATOM 1371 C C . GLN A 1 175 ? -2.518 10.300 23.534 1.00 91.88 175 GLN A C 1
ATOM 1373 O O . GLN A 1 175 ? -2.145 10.064 22.385 1.00 91.88 175 GLN A O 1
ATOM 1378 N N . ALA A 1 176 ? -2.032 11.318 24.234 1.00 90.12 176 ALA A N 1
ATOM 1379 C CA . ALA A 1 176 ? -0.941 12.140 23.742 1.00 90.12 176 ALA A CA 1
ATOM 1380 C C . ALA A 1 176 ? 0.405 11.434 23.912 1.00 90.12 176 ALA A C 1
ATOM 1382 O O . ALA A 1 176 ? 0.744 10.985 25.002 1.00 90.12 176 ALA A O 1
ATOM 1383 N N . VAL A 1 177 ? 1.189 11.394 22.841 1.00 88.94 177 VAL A N 1
ATOM 1384 C CA . VAL A 1 177 ? 2.543 10.846 22.807 1.00 88.94 177 VAL A CA 1
ATOM 1385 C C . VAL A 1 177 ? 3.477 11.862 22.166 1.00 88.94 177 VAL A C 1
ATOM 1387 O O . VAL A 1 177 ? 3.102 12.532 21.205 1.00 88.94 177 VAL A O 1
ATOM 1390 N N . GLY A 1 178 ? 4.692 11.968 22.696 1.00 88.06 178 GLY A N 1
ATOM 1391 C CA . GLY A 1 178 ? 5.701 12.928 22.249 1.00 88.06 178 GLY A CA 1
ATOM 1392 C C . GLY A 1 178 ? 5.935 14.056 23.253 1.00 88.06 178 GLY A C 1
ATOM 1393 O O . GLY A 1 178 ? 5.348 14.079 24.334 1.00 88.06 178 GLY A O 1
ATOM 1394 N N . SER A 1 179 ? 6.833 14.972 22.889 1.00 82.81 179 SER A N 1
ATOM 1395 C CA . SER A 1 179 ? 7.167 16.157 23.689 1.00 82.81 179 SER A CA 1
ATOM 1396 C C . SER A 1 179 ? 6.175 17.299 23.434 1.00 82.81 179 SER A C 1
ATOM 1398 O O . SER A 1 179 ? 5.383 17.230 22.495 1.00 82.81 179 SER A O 1
ATOM 1400 N N . ALA A 1 180 ? 6.228 18.361 24.242 1.00 78.88 180 ALA A N 1
ATOM 1401 C CA . ALA A 1 180 ? 5.320 19.509 24.153 1.00 78.88 180 ALA A CA 1
ATOM 1402 C C . ALA A 1 180 ? 5.253 20.127 22.737 1.00 78.88 180 ALA A C 1
ATOM 1404 O O . ALA A 1 180 ? 4.160 20.459 22.279 1.00 78.88 180 ALA A O 1
ATOM 1405 N N . ASP A 1 181 ? 6.382 20.175 22.019 1.00 83.62 181 ASP A N 1
ATOM 1406 C CA . ASP A 1 181 ? 6.482 20.760 20.669 1.00 83.62 181 ASP A CA 1
ATOM 1407 C C . ASP A 1 181 ? 6.080 19.805 19.520 1.00 83.62 181 ASP A C 1
ATOM 1409 O O . ASP A 1 181 ? 5.721 20.251 18.424 1.00 83.62 181 ASP A O 1
ATOM 1413 N N . ASP A 1 182 ? 6.097 18.484 19.751 1.00 85.38 182 ASP A N 1
ATOM 1414 C CA . ASP A 1 182 ? 5.653 17.467 18.777 1.00 85.38 182 ASP A CA 1
ATOM 1415 C C . ASP A 1 182 ? 4.672 16.472 19.395 1.00 85.38 182 ASP A C 1
ATOM 1417 O O . ASP A 1 182 ? 4.836 15.250 19.342 1.00 85.38 182 ASP A O 1
ATOM 1421 N N . ARG A 1 183 ? 3.625 17.022 20.007 1.00 87.25 183 ARG A N 1
ATOM 1422 C CA . ARG A 1 183 ? 2.555 16.234 20.602 1.00 87.25 183 ARG A CA 1
ATOM 1423 C C . ARG A 1 183 ? 1.711 15.595 19.499 1.00 87.25 183 ARG A C 1
ATOM 1425 O O . ARG A 1 183 ? 1.105 16.284 18.678 1.00 87.25 183 ARG A O 1
ATOM 1432 N N . ARG A 1 184 ? 1.642 14.265 19.498 1.00 90.31 184 ARG A N 1
ATOM 1433 C CA . ARG A 1 184 ? 0.783 13.476 18.607 1.00 90.31 184 ARG A CA 1
ATOM 1434 C C . ARG A 1 184 ? -0.274 12.759 19.423 1.00 90.31 184 ARG A C 1
ATOM 1436 O O . ARG A 1 184 ? 0.007 12.233 20.491 1.00 90.31 184 ARG A O 1
ATOM 1443 N N . LEU A 1 185 ? -1.494 12.732 18.921 1.00 91.19 185 LEU A N 1
ATOM 1444 C CA . LEU A 1 185 ? -2.627 12.070 19.545 1.00 91.19 185 LEU A CA 1
ATOM 1445 C C . LEU A 1 185 ? -2.822 10.697 18.909 1.00 91.19 185 LEU A C 1
ATOM 1447 O O . LEU A 1 185 ? -2.874 10.555 17.686 1.00 91.19 185 LEU A O 1
ATOM 1451 N N . VAL A 1 186 ? -2.924 9.680 19.753 1.00 91.81 186 VAL A N 1
ATOM 1452 C CA . VAL A 1 186 ? -3.162 8.299 19.357 1.00 91.81 186 VAL A CA 1
ATOM 1453 C C . VAL A 1 186 ? -4.545 7.893 19.853 1.00 91.81 186 VAL A C 1
ATOM 1455 O O . VAL A 1 186 ? -4.740 7.794 21.066 1.00 91.81 186 VAL A O 1
ATOM 1458 N N . PRO A 1 187 ? -5.515 7.673 18.951 1.00 92.00 187 PRO A N 1
ATOM 1459 C CA . PRO A 1 187 ? -6.839 7.240 19.357 1.00 92.00 187 PRO A CA 1
ATOM 1460 C C . PRO A 1 187 ? -6.816 5.823 19.926 1.00 92.00 187 PRO A C 1
ATOM 1462 O O . PRO A 1 187 ? -6.145 4.929 19.401 1.00 92.00 187 PRO A O 1
ATOM 1465 N N . VAL A 1 188 ? -7.572 5.643 21.005 1.00 93.44 188 VAL A N 1
ATOM 1466 C CA . VAL A 1 188 ? -7.875 4.356 21.624 1.00 93.44 188 VAL A CA 1
ATOM 1467 C C . VAL A 1 188 ? -9.316 4.016 21.282 1.00 93.44 188 VAL A C 1
ATOM 1469 O O . VAL A 1 188 ? -10.245 4.759 21.606 1.00 93.44 188 VAL A O 1
ATOM 1472 N N . TYR A 1 189 ? -9.493 2.900 20.592 1.00 93.25 189 TYR A N 1
ATOM 1473 C CA . TYR A 1 189 ? -10.790 2.399 20.174 1.00 93.25 189 TYR A CA 1
ATOM 1474 C C . TYR A 1 189 ? -11.281 1.366 21.173 1.00 93.25 189 TYR A C 1
ATOM 1476 O O . TYR A 1 189 ? -10.520 0.490 21.577 1.00 93.25 189 TYR A O 1
ATOM 1484 N N . ARG A 1 190 ? -12.559 1.445 21.528 1.00 94.44 190 ARG A N 1
ATOM 1485 C CA . ARG A 1 190 ? -13.239 0.460 22.361 1.00 94.44 190 ARG A CA 1
ATOM 1486 C C . ARG A 1 190 ? -14.335 -0.209 21.550 1.00 94.44 190 ARG A C 1
ATOM 1488 O O . ARG A 1 190 ? -15.111 0.476 20.884 1.00 94.44 190 ARG A O 1
ATOM 1495 N N . PHE A 1 191 ? -14.381 -1.531 21.564 1.00 94.38 191 PHE A N 1
ATOM 1496 C CA . PHE A 1 191 ? -15.396 -2.304 20.854 1.00 94.38 191 PHE A CA 1
ATOM 1497 C C . PHE A 1 191 ? -15.770 -3.550 21.649 1.00 94.38 191 PHE A C 1
ATOM 1499 O O . PHE A 1 191 ? -15.025 -3.973 22.528 1.00 94.38 191 PHE A O 1
ATOM 1506 N N . GLN A 1 192 ? -16.927 -4.128 21.343 1.00 93.38 192 GLN A N 1
ATOM 1507 C CA . GLN A 1 192 ? -17.353 -5.407 21.909 1.00 93.38 192 GLN A CA 1
ATOM 1508 C C . GLN A 1 192 ? -17.200 -6.498 20.850 1.00 93.38 192 GLN A C 1
ATOM 1510 O O . GLN A 1 192 ? -17.586 -6.285 19.700 1.00 93.38 192 GLN A O 1
ATOM 1515 N N . ASP A 1 193 ? -16.603 -7.630 21.216 1.00 91.00 193 ASP A N 1
ATOM 1516 C CA . ASP A 1 193 ? -16.501 -8.793 20.332 1.00 91.00 193 ASP A CA 1
ATOM 1517 C C . ASP A 1 193 ? -17.850 -9.524 20.185 1.00 91.00 193 ASP A C 1
ATOM 1519 O O . ASP A 1 193 ? -18.862 -9.149 20.784 1.00 91.00 193 ASP A O 1
ATOM 1523 N N . ALA A 1 194 ? -17.877 -10.574 19.359 1.00 87.06 194 ALA A N 1
ATOM 1524 C CA . ALA A 1 194 ? -19.072 -11.394 19.158 1.00 87.06 194 ALA A CA 1
ATOM 1525 C C . ALA A 1 194 ? -19.529 -12.125 20.436 1.00 87.06 194 ALA A C 1
ATOM 1527 O O . ALA A 1 194 ? -20.696 -12.498 20.544 1.00 87.06 194 ALA A O 1
ATOM 1528 N N . GLU A 1 195 ? -18.635 -12.299 21.412 1.00 88.69 195 GLU A N 1
ATOM 1529 C CA . GLU A 1 195 ? -18.920 -12.892 22.718 1.00 88.69 195 GLU A CA 1
ATOM 1530 C C . GLU A 1 195 ? -19.373 -11.848 23.759 1.00 88.69 195 GLU A C 1
ATOM 1532 O O . GLU A 1 195 ? -19.651 -12.200 24.906 1.00 88.69 195 GLU A O 1
ATOM 1537 N N . GLY A 1 196 ? -19.464 -10.569 23.375 1.00 89.50 196 GLY A N 1
ATOM 1538 C CA . GLY A 1 196 ? -19.845 -9.462 24.250 1.00 89.50 196 GLY A CA 1
ATOM 1539 C C . GLY A 1 196 ? -18.735 -8.991 25.193 1.00 89.50 196 GLY A C 1
ATOM 1540 O O . GLY A 1 196 ? -19.004 -8.205 26.103 1.00 89.50 196 GLY A O 1
ATOM 1541 N N . ARG A 1 197 ? -17.488 -9.441 25.009 1.00 91.00 197 ARG A N 1
ATOM 1542 C CA . ARG A 1 197 ? -16.339 -8.947 25.776 1.00 91.00 197 ARG A CA 1
ATOM 1543 C C . ARG A 1 197 ? -15.857 -7.639 25.182 1.00 91.00 197 ARG A C 1
ATOM 1545 O O . ARG A 1 197 ? -15.763 -7.467 23.968 1.00 91.00 197 ARG A O 1
ATOM 1552 N N . GLU A 1 198 ? -15.532 -6.709 26.062 1.00 92.62 198 GLU A N 1
ATOM 1553 C CA . GLU A 1 198 ? -15.090 -5.383 25.672 1.00 92.62 198 GLU A CA 1
ATOM 1554 C C . GLU A 1 198 ? -13.568 -5.342 25.519 1.00 92.62 198 GLU A C 1
ATOM 1556 O O . GLU A 1 198 ? -12.829 -5.706 26.434 1.00 92.62 198 GLU A O 1
ATOM 1561 N N . HIS A 1 199 ? -13.104 -4.869 24.367 1.00 92.00 199 HIS A N 1
ATOM 1562 C CA . HIS A 1 199 ? -11.692 -4.741 24.028 1.00 92.00 199 HIS A CA 1
ATOM 1563 C C . HIS A 1 199 ? -11.343 -3.278 23.784 1.00 92.00 199 HIS A C 1
ATOM 1565 O O . HIS A 1 199 ? -12.098 -2.544 23.143 1.00 92.00 199 HIS A O 1
ATOM 1571 N N . SER A 1 200 ? -10.174 -2.869 24.275 1.00 92.06 200 SER A N 1
ATOM 1572 C CA . SER A 1 200 ? -9.615 -1.534 24.066 1.00 92.06 200 SER A CA 1
ATOM 1573 C C . SER A 1 200 ? -8.303 -1.661 23.308 1.00 92.06 200 SER A C 1
ATOM 1575 O O . SER A 1 200 ? -7.349 -2.245 23.815 1.00 92.06 200 SER A O 1
ATOM 1577 N N . VAL A 1 201 ? -8.244 -1.110 22.100 1.00 91.00 201 VAL A N 1
ATOM 1578 C CA . VAL A 1 201 ? -7.083 -1.220 21.213 1.00 91.00 201 VAL A CA 1
ATOM 1579 C C . VAL A 1 201 ? -6.569 0.152 20.804 1.00 91.00 201 VAL A C 1
ATOM 1581 O O . VAL A 1 201 ? -7.330 1.083 20.532 1.00 91.00 201 VAL A O 1
ATOM 1584 N N . ARG A 1 202 ? -5.246 0.294 20.764 1.00 90.44 202 ARG A N 1
ATOM 1585 C CA . ARG A 1 202 ? -4.574 1.562 20.472 1.00 90.44 202 ARG A CA 1
ATOM 1586 C C . ARG A 1 202 ? -4.178 1.642 19.005 1.00 90.44 202 ARG A C 1
ATOM 1588 O O . ARG A 1 202 ? -3.469 0.764 18.526 1.00 90.44 202 ARG A O 1
ATOM 1595 N N . SER A 1 203 ? -4.571 2.720 18.318 1.00 86.50 203 SER A N 1
ATOM 1596 C CA . SER A 1 203 ? -4.184 2.991 16.924 1.00 86.50 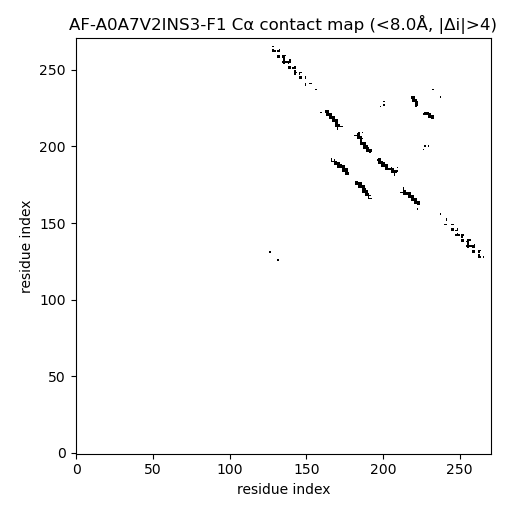203 SER A CA 1
ATOM 1597 C C . SER A 1 203 ? -2.668 2.873 16.708 1.00 86.50 203 SER A C 1
ATOM 1599 O O . SER A 1 203 ? -1.908 3.511 17.440 1.00 86.50 203 SER A O 1
ATOM 1601 N N . PRO A 1 204 ? -2.199 2.149 15.672 1.00 82.81 204 PRO A N 1
ATOM 1602 C CA . PRO A 1 204 ? -0.786 2.161 15.294 1.00 82.81 204 PRO A CA 1
ATOM 1603 C C . PRO A 1 204 ? -0.362 3.502 14.673 1.00 82.81 204 PRO A C 1
ATOM 1605 O O . PRO A 1 204 ? 0.827 3.789 14.560 1.00 82.81 204 PRO A O 1
ATOM 1608 N N . VAL A 1 205 ? -1.325 4.334 14.259 1.00 82.69 205 VAL A N 1
ATOM 1609 C CA . VAL A 1 205 ? -1.079 5.637 13.636 1.00 82.69 205 VAL A CA 1
ATOM 1610 C C . VAL A 1 205 ? -1.346 6.752 14.642 1.00 82.69 205 VAL A C 1
ATOM 1612 O O . VAL A 1 205 ? -2.432 6.833 15.222 1.00 82.69 205 VAL A O 1
ATOM 1615 N N . ALA A 1 206 ? -0.351 7.623 14.812 1.00 86.00 206 ALA A N 1
ATOM 1616 C CA . ALA A 1 206 ? -0.437 8.837 15.612 1.00 86.00 206 ALA A CA 1
ATOM 1617 C C . ALA A 1 206 ? -0.724 10.046 14.713 1.00 86.00 206 ALA A C 1
ATOM 1619 O O . ALA A 1 206 ? -0.080 10.225 13.679 1.00 86.00 206 ALA A O 1
ATOM 1620 N N . TYR A 1 207 ? -1.656 10.899 15.127 1.00 84.12 207 TYR A N 1
ATOM 1621 C CA . TYR A 1 207 ? -2.091 12.070 14.370 1.00 84.12 207 TYR A CA 1
ATOM 1622 C C . TYR A 1 207 ? -1.768 13.345 15.140 1.00 84.12 207 TYR A C 1
ATOM 1624 O O . TYR A 1 207 ? -2.059 13.440 16.326 1.00 84.12 207 TYR A O 1
ATOM 1632 N N . ARG A 1 208 ? -1.219 14.367 14.475 1.00 84.75 208 ARG A N 1
ATOM 1633 C CA . ARG A 1 208 ? -1.071 15.696 15.098 1.00 84.75 208 ARG A CA 1
ATOM 1634 C C . ARG A 1 208 ? -2.442 16.354 15.323 1.00 84.75 208 ARG A C 1
ATOM 1636 O O . ARG A 1 208 ? -2.694 16.909 16.383 1.00 84.75 208 ARG A O 1
ATOM 1643 N N . HIS A 1 209 ? -3.347 16.190 14.356 1.00 82.00 209 HIS A N 1
ATOM 1644 C CA . HIS A 1 209 ? -4.753 16.584 14.449 1.00 82.00 209 HIS A CA 1
ATOM 1645 C C . HIS A 1 209 ? -5.628 15.410 13.986 1.00 82.00 209 HIS A C 1
ATOM 1647 O O . HIS A 1 209 ? -5.789 15.215 12.778 1.00 82.00 209 HIS A O 1
ATOM 1653 N N . PRO A 1 210 ? -6.117 14.559 14.907 1.00 79.19 210 PRO A N 1
ATOM 1654 C CA . PRO A 1 210 ? -6.969 13.438 14.545 1.00 79.19 210 PRO A CA 1
ATOM 1655 C C . PRO A 1 210 ? -8.307 13.965 14.004 1.00 79.19 210 PRO A C 1
ATOM 1657 O O . PRO A 1 210 ? -8.915 14.830 14.631 1.00 79.19 210 PRO A O 1
ATOM 1660 N N . PRO A 1 211 ? -8.798 13.444 12.866 1.00 76.62 211 PRO A N 1
ATOM 1661 C CA . PRO A 1 211 ? -10.108 13.823 12.338 1.00 76.62 211 PRO A CA 1
ATOM 1662 C C . PRO A 1 211 ? -11.267 13.248 13.166 1.00 76.62 211 PRO A C 1
ATOM 1664 O O . PRO A 1 211 ? -12.412 13.635 12.958 1.00 76.62 211 PRO A O 1
ATOM 1667 N N . ALA A 1 212 ? -10.982 12.299 14.064 1.00 81.12 212 ALA A N 1
ATOM 1668 C CA . ALA A 1 212 ? -11.981 11.599 14.854 1.00 81.12 212 ALA A CA 1
ATOM 1669 C C . ALA A 1 212 ? -12.136 12.215 16.249 1.00 81.12 212 ALA A C 1
ATOM 1671 O O . ALA A 1 212 ? -11.146 12.551 16.901 1.00 81.12 212 ALA A O 1
ATOM 1672 N N . THR A 1 213 ? -13.379 12.329 16.711 1.00 88.06 213 THR A N 1
ATOM 1673 C CA . THR A 1 213 ? -13.721 12.861 18.040 1.00 88.06 213 THR A CA 1
ATOM 1674 C C . THR A 1 213 ? -14.028 11.729 19.018 1.00 88.06 213 THR A C 1
ATOM 1676 O O . THR A 1 213 ? -14.487 10.660 18.615 1.00 88.06 213 THR A O 1
ATOM 1679 N N . ILE A 1 214 ? -13.792 11.953 20.313 1.00 93.25 214 ILE A N 1
ATOM 1680 C CA . ILE A 1 214 ? -14.184 11.006 21.369 1.00 93.25 214 ILE A CA 1
ATOM 1681 C C . ILE A 1 214 ? -15.700 10.771 21.291 1.00 93.25 214 ILE A C 1
ATOM 1683 O O . ILE A 1 214 ? -16.471 11.710 21.108 1.00 93.25 214 ILE A O 1
ATOM 1687 N N . GLY A 1 215 ? -16.120 9.510 21.388 1.00 92.69 215 GLY A N 1
ATOM 1688 C CA . GLY A 1 215 ? -17.511 9.081 21.234 1.00 92.69 215 GLY A CA 1
ATOM 1689 C C . GLY A 1 215 ? -17.941 8.795 19.791 1.00 92.69 215 GLY A C 1
ATOM 1690 O O . GLY A 1 215 ? -19.029 8.262 19.577 1.00 92.69 215 GLY A O 1
ATOM 1691 N N . GLN A 1 216 ? -17.108 9.088 18.787 1.00 92.56 216 GLN A N 1
ATOM 1692 C CA . GLN A 1 216 ? -17.435 8.777 17.397 1.00 92.56 216 GLN A CA 1
ATOM 1693 C C . GLN A 1 216 ? -17.359 7.268 17.137 1.00 92.56 216 GLN A C 1
ATOM 1695 O O . GLN A 1 216 ? -16.362 6.621 17.466 1.00 92.56 216 GLN A O 1
ATOM 1700 N N . SER A 1 217 ? -18.396 6.718 16.500 1.00 91.38 217 SER A N 1
ATOM 1701 C CA . SER A 1 217 ? -18.400 5.330 16.037 1.00 91.38 217 SER A CA 1
ATOM 1702 C C . SER A 1 217 ? -17.705 5.207 14.681 1.00 91.38 217 SER A C 1
ATOM 1704 O O . SER A 1 217 ? -18.001 5.958 13.748 1.00 91.38 217 SER A O 1
ATOM 1706 N N . VAL A 1 218 ? -16.777 4.260 14.569 1.00 91.00 218 VAL A N 1
ATOM 1707 C CA . VAL A 1 218 ? -16.020 3.962 13.355 1.00 91.00 218 VAL A CA 1
ATOM 1708 C C . VAL A 1 218 ? -16.032 2.457 13.071 1.00 91.00 218 VAL A C 1
ATOM 1710 O O . VAL A 1 218 ? -15.893 1.654 13.997 1.00 91.00 218 VAL A O 1
ATOM 1713 N N . PRO A 1 219 ? -16.162 2.045 11.799 1.00 91.06 219 PRO A N 1
ATOM 1714 C CA . PRO A 1 219 ? -16.050 0.640 11.443 1.00 91.06 219 PRO A CA 1
ATOM 1715 C C . PRO A 1 219 ? -14.605 0.173 11.621 1.00 91.06 219 PRO A C 1
ATOM 1717 O O . PRO A 1 219 ? -13.673 0.795 11.106 1.00 91.06 219 PRO A O 1
ATOM 1720 N N . LEU A 1 220 ? -14.425 -0.945 12.315 1.00 90.44 220 LEU A N 1
ATOM 1721 C CA . LEU A 1 220 ? -13.142 -1.578 12.600 1.00 90.44 220 LEU A CA 1
ATOM 1722 C C . LEU A 1 220 ? -13.173 -3.032 12.126 1.00 90.44 220 LEU A C 1
ATOM 1724 O O . LEU A 1 220 ? -14.207 -3.693 12.206 1.00 90.44 220 LEU A O 1
ATOM 1728 N N . LEU A 1 221 ? -12.052 -3.530 11.604 1.00 91.38 221 LEU A N 1
ATOM 1729 C CA . LEU A 1 221 ? -11.871 -4.954 11.333 1.00 91.38 221 LEU A CA 1
ATOM 1730 C C . LEU A 1 221 ? -10.853 -5.506 12.326 1.00 91.38 221 LEU A C 1
ATOM 1732 O O . LEU A 1 221 ? -9.758 -4.953 12.438 1.00 91.38 221 LEU A O 1
ATOM 1736 N N . TYR A 1 222 ? -11.200 -6.593 13.006 1.00 91.19 222 TYR A N 1
ATOM 1737 C CA . TYR A 1 222 ? -10.310 -7.287 13.938 1.00 91.19 222 TYR A CA 1
ATOM 1738 C C . TYR A 1 222 ? -10.224 -8.776 13.592 1.00 91.19 222 TYR A C 1
ATOM 1740 O O . TYR A 1 222 ? -11.155 -9.333 13.004 1.00 91.19 222 TYR A O 1
ATOM 1748 N N . ASP A 1 223 ? -9.100 -9.410 13.924 1.00 90.19 223 ASP A N 1
ATOM 1749 C CA . ASP A 1 223 ? -8.948 -10.864 13.841 1.00 90.19 223 ASP A CA 1
ATOM 1750 C C . ASP A 1 223 ? -9.409 -11.499 15.170 1.00 90.19 223 ASP A C 1
ATOM 1752 O O . ASP A 1 223 ? -8.823 -11.201 16.212 1.00 90.19 223 ASP A O 1
ATOM 1756 N N . PRO A 1 224 ? -10.434 -12.372 15.186 1.00 87.38 224 PRO A N 1
ATOM 1757 C CA . PRO A 1 224 ? -10.882 -13.029 16.415 1.00 87.38 224 PRO A CA 1
ATOM 1758 C C . PRO A 1 224 ? -9.820 -13.951 17.036 1.00 87.38 224 PRO A C 1
ATOM 1760 O O . PRO A 1 224 ? -9.861 -14.197 18.239 1.00 87.38 224 PRO A O 1
ATOM 1763 N N . GLY A 1 225 ? -8.854 -14.445 16.251 1.00 85.56 225 GLY A N 1
ATOM 1764 C CA . GLY A 1 225 ? -7.724 -15.226 16.760 1.00 85.56 225 GLY A CA 1
ATOM 1765 C C . GLY A 1 225 ? -6.610 -14.375 17.377 1.00 85.56 225 GLY A C 1
ATOM 1766 O O . GLY A 1 225 ? -5.788 -14.900 18.125 1.00 85.56 225 GLY A O 1
ATOM 1767 N N . ASN A 1 226 ? -6.573 -13.073 17.076 1.00 84.69 226 ASN A N 1
ATOM 1768 C CA . ASN A 1 226 ? -5.624 -12.121 17.645 1.00 84.69 226 ASN A CA 1
ATOM 1769 C C . ASN A 1 226 ? -6.270 -10.722 17.752 1.00 84.69 226 ASN A C 1
ATOM 1771 O O . ASN A 1 226 ? -6.127 -9.913 16.832 1.00 84.69 226 ASN A O 1
ATOM 1775 N N . PRO A 1 227 ? -6.961 -10.411 18.864 1.00 79.25 227 PRO A N 1
ATOM 1776 C CA . PRO A 1 227 ? -7.724 -9.169 19.009 1.00 79.25 227 PRO A CA 1
ATOM 1777 C C . PRO A 1 227 ? -6.855 -7.900 19.008 1.00 79.25 227 PRO A C 1
ATOM 1779 O O . PRO A 1 227 ? -7.369 -6.813 18.744 1.00 79.25 227 PRO A O 1
ATOM 1782 N N . GLU A 1 228 ? -5.541 -8.015 19.236 1.00 79.75 228 GLU A N 1
ATOM 1783 C CA . GLU A 1 228 ? -4.601 -6.893 19.097 1.00 79.75 228 GLU A CA 1
ATOM 1784 C C . GLU A 1 228 ? -4.331 -6.537 17.626 1.00 79.75 228 GLU A C 1
ATOM 1786 O O . GLU A 1 228 ? -4.007 -5.392 17.301 1.00 79.75 228 GLU A O 1
ATOM 1791 N N . ALA A 1 229 ? -4.494 -7.498 16.712 1.00 80.06 229 ALA A N 1
ATOM 1792 C CA . ALA A 1 229 ? -4.361 -7.287 15.280 1.00 80.06 229 ALA A CA 1
ATOM 1793 C C . ALA A 1 229 ? -5.665 -6.714 14.707 1.00 80.06 229 ALA A C 1
ATOM 1795 O O . ALA A 1 229 ? -6.510 -7.421 14.156 1.00 80.06 229 ALA A O 1
ATOM 1796 N N . PHE A 1 230 ? -5.813 -5.395 14.801 1.00 83.31 230 PHE A N 1
ATOM 1797 C CA . PHE A 1 230 ? -6.912 -4.674 14.170 1.00 83.31 230 PHE A CA 1
ATOM 1798 C C . PHE A 1 230 ? -6.419 -3.817 13.002 1.00 83.31 230 PHE A C 1
ATOM 1800 O O . PHE A 1 230 ? -5.298 -3.302 12.982 1.00 83.31 230 PHE A O 1
ATOM 1807 N N . LYS A 1 231 ? -7.283 -3.635 12.005 1.00 83.38 231 LYS A N 1
ATOM 1808 C CA . LYS A 1 231 ? -7.045 -2.730 10.882 1.00 83.38 231 LYS A CA 1
ATOM 1809 C C . LYS A 1 231 ? -8.285 -1.885 10.648 1.00 83.38 231 LYS A C 1
ATOM 1811 O O . LYS A 1 231 ? -9.399 -2.389 10.513 1.00 83.38 231 LYS A O 1
ATOM 1816 N N . GLN A 1 232 ? -8.089 -0.576 10.547 1.00 80.56 232 GLN A N 1
ATOM 1817 C CA . GLN A 1 232 ? -9.151 0.300 10.078 1.00 80.56 232 GLN A CA 1
ATOM 1818 C C . GLN A 1 232 ? -9.349 0.051 8.572 1.00 80.56 232 GLN A C 1
ATOM 1820 O O . GLN A 1 232 ? -8.358 0.062 7.832 1.00 80.56 232 GLN A O 1
ATOM 1825 N N . PRO A 1 233 ? -10.588 -0.140 8.081 1.00 69.06 233 PRO A N 1
ATOM 1826 C CA . PRO A 1 233 ? -10.899 -0.296 6.662 1.00 69.06 233 PRO A CA 1
ATOM 1827 C C . PRO A 1 233 ? -10.758 1.041 5.926 1.00 69.06 233 PRO A C 1
ATOM 1829 O O . PRO A 1 233 ? -11.693 1.547 5.312 1.00 69.06 233 PRO A O 1
ATOM 1832 N N . SER A 1 234 ? -9.577 1.650 5.977 1.00 73.44 234 SER A N 1
ATOM 1833 C CA . SER A 1 234 ? -9.240 2.729 5.066 1.00 73.44 234 SER A CA 1
ATOM 1834 C C . SER A 1 234 ? -8.911 2.084 3.725 1.00 73.44 234 SER A C 1
ATOM 1836 O O . SER A 1 234 ? -7.795 1.629 3.485 1.00 73.44 234 SER A O 1
ATOM 1838 N N . PHE A 1 235 ? -9.916 2.013 2.848 1.00 65.81 235 PHE A N 1
ATOM 1839 C CA . PHE A 1 235 ? -9.765 1.544 1.466 1.00 65.81 235 PHE A CA 1
ATOM 1840 C C . PHE A 1 235 ? -8.508 2.158 0.829 1.00 65.81 235 PHE A C 1
ATOM 1842 O O . PHE A 1 235 ? -7.677 1.462 0.253 1.00 65.81 235 PHE A O 1
ATOM 1849 N N . VAL A 1 236 ? -8.302 3.456 1.055 1.00 69.50 236 VAL A N 1
ATOM 1850 C CA . VAL A 1 236 ? -7.135 4.179 0.558 1.00 69.50 236 VAL A CA 1
ATOM 1851 C C . VAL A 1 236 ? -5.823 3.581 1.068 1.00 69.50 236 VAL A C 1
ATOM 1853 O O . VAL A 1 236 ? -4.950 3.345 0.254 1.00 69.50 236 VAL A O 1
ATOM 1856 N N . SER A 1 237 ? -5.657 3.256 2.351 1.00 69.44 237 SER A N 1
ATOM 1857 C CA . SER A 1 237 ? -4.365 2.742 2.840 1.00 69.44 237 SER A CA 1
ATOM 1858 C C . SER A 1 237 ? -4.038 1.347 2.287 1.00 69.44 237 SER A C 1
ATOM 1860 O O . SER A 1 237 ? -2.894 1.066 1.929 1.00 69.44 237 SER A O 1
ATOM 1862 N N . PHE A 1 238 ? -5.054 0.489 2.129 1.00 73.75 238 PHE A N 1
ATOM 1863 C CA . PHE A 1 238 ? -4.878 -0.857 1.573 1.00 73.75 238 PHE A CA 1
ATOM 1864 C C . PHE A 1 238 ? -4.531 -0.845 0.082 1.00 73.75 238 PHE A C 1
ATOM 1866 O O . PHE A 1 238 ? -3.614 -1.548 -0.347 1.00 73.75 238 PHE A O 1
ATOM 1873 N N . TRP A 1 239 ? -5.255 -0.055 -0.711 1.00 82.12 239 TRP A N 1
ATOM 1874 C CA . TRP A 1 239 ? -5.100 -0.060 -2.164 1.00 82.12 239 TRP A CA 1
ATOM 1875 C C . TRP A 1 239 ? -4.063 0.949 -2.648 1.00 82.12 239 TRP A C 1
ATOM 1877 O O . TRP A 1 239 ? -3.344 0.645 -3.596 1.00 82.12 239 TRP A O 1
ATOM 1887 N N . ALA A 1 240 ? -3.907 2.106 -1.992 1.00 85.62 240 ALA A N 1
ATOM 1888 C CA . ALA A 1 240 ? -2.957 3.132 -2.429 1.00 85.62 240 ALA A CA 1
ATOM 1889 C C . ALA A 1 240 ? -1.533 2.580 -2.474 1.00 85.62 240 ALA A C 1
ATOM 1891 O O . ALA A 1 240 ? -0.863 2.736 -3.488 1.00 85.62 240 ALA A O 1
ATOM 1892 N N . TYR A 1 241 ? -1.089 1.851 -1.447 1.00 84.81 241 TYR A N 1
ATOM 1893 C CA . TYR A 1 241 ? 0.260 1.283 -1.445 1.00 84.81 241 TYR A CA 1
ATOM 1894 C C . TYR A 1 241 ? 0.496 0.317 -2.619 1.00 84.81 241 TYR A C 1
ATOM 1896 O O . TYR A 1 241 ? 1.482 0.445 -3.344 1.00 84.81 241 TYR A O 1
ATOM 1904 N N . ILE A 1 242 ? -0.441 -0.609 -2.859 1.00 88.19 242 ILE A N 1
ATOM 1905 C CA . ILE A 1 242 ? -0.357 -1.572 -3.969 1.00 88.19 242 ILE A CA 1
ATOM 1906 C C . ILE A 1 242 ? -0.404 -0.842 -5.320 1.00 88.19 242 ILE A C 1
ATOM 1908 O O . ILE A 1 242 ? 0.416 -1.117 -6.192 1.00 88.19 242 ILE A O 1
ATOM 1912 N N . THR A 1 243 ? -1.325 0.110 -5.495 1.00 90.06 243 THR A N 1
ATOM 1913 C CA . THR A 1 243 ? -1.454 0.882 -6.744 1.00 90.06 243 THR A CA 1
ATOM 1914 C C . THR A 1 243 ? -0.212 1.716 -7.040 1.00 90.06 243 THR A C 1
ATOM 1916 O O . THR A 1 243 ? 0.230 1.732 -8.184 1.00 90.06 243 THR A O 1
ATOM 1919 N N . VAL A 1 244 ? 0.405 2.340 -6.031 1.00 91.88 244 VAL A N 1
ATOM 1920 C CA . VAL A 1 244 ? 1.651 3.105 -6.189 1.00 91.88 244 VAL A CA 1
ATOM 1921 C C . VAL A 1 244 ? 2.801 2.187 -6.599 1.00 91.88 244 VAL A C 1
ATOM 1923 O O . VAL A 1 244 ? 3.518 2.503 -7.548 1.00 91.88 244 VAL A O 1
ATOM 1926 N N . LEU A 1 245 ? 2.957 1.028 -5.948 1.00 89.88 245 LEU A N 1
ATOM 1927 C CA . LEU A 1 245 ? 3.991 0.059 -6.321 1.00 89.88 245 LEU A CA 1
ATOM 1928 C C . LEU A 1 245 ? 3.800 -0.475 -7.744 1.00 89.88 245 LEU A C 1
ATOM 1930 O O . LEU A 1 245 ? 4.767 -0.555 -8.500 1.00 89.88 245 LEU A O 1
ATOM 1934 N N . LEU A 1 246 ? 2.566 -0.813 -8.127 1.00 92.06 246 LEU A N 1
ATOM 1935 C CA . LEU A 1 246 ? 2.259 -1.293 -9.475 1.00 92.06 246 LEU A CA 1
ATOM 1936 C C . LEU A 1 246 ? 2.441 -0.199 -10.531 1.00 92.06 246 LEU A C 1
ATOM 1938 O O . LEU A 1 246 ? 2.966 -0.485 -11.603 1.00 92.06 246 LEU A O 1
ATOM 1942 N N . ALA A 1 247 ? 2.071 1.049 -10.238 1.00 94.12 247 ALA A N 1
ATOM 1943 C CA . ALA A 1 247 ? 2.300 2.182 -11.134 1.00 94.12 247 ALA A CA 1
ATOM 1944 C C . ALA A 1 247 ? 3.798 2.443 -11.340 1.00 94.12 247 ALA A C 1
ATOM 1946 O O . ALA A 1 247 ? 4.247 2.662 -12.469 1.00 94.12 247 ALA A O 1
ATOM 1947 N N . PHE A 1 248 ? 4.590 2.358 -10.269 1.00 93.69 248 PHE A N 1
ATOM 1948 C CA . PHE A 1 248 ? 6.041 2.480 -10.338 1.00 93.69 248 PHE A CA 1
ATOM 1949 C C . PHE A 1 248 ? 6.665 1.339 -11.155 1.00 93.69 248 PHE A C 1
ATOM 1951 O O . PHE A 1 248 ? 7.419 1.594 -12.095 1.00 93.69 248 PHE A O 1
ATOM 1958 N N . ALA A 1 249 ? 6.287 0.088 -10.869 1.00 92.56 249 ALA A N 1
ATOM 1959 C CA . ALA A 1 249 ? 6.736 -1.079 -11.628 1.00 92.56 249 ALA A CA 1
ATOM 1960 C C . ALA A 1 249 ? 6.349 -0.973 -13.113 1.00 92.56 249 ALA A C 1
ATOM 1962 O O . ALA A 1 249 ? 7.187 -1.172 -13.991 1.00 92.56 249 ALA A O 1
ATOM 1963 N N . GLY A 1 250 ? 5.105 -0.585 -13.404 1.00 94.94 250 GLY A N 1
ATOM 1964 C CA . GLY A 1 250 ? 4.608 -0.373 -14.761 1.00 94.94 250 GLY A CA 1
ATOM 1965 C C . GL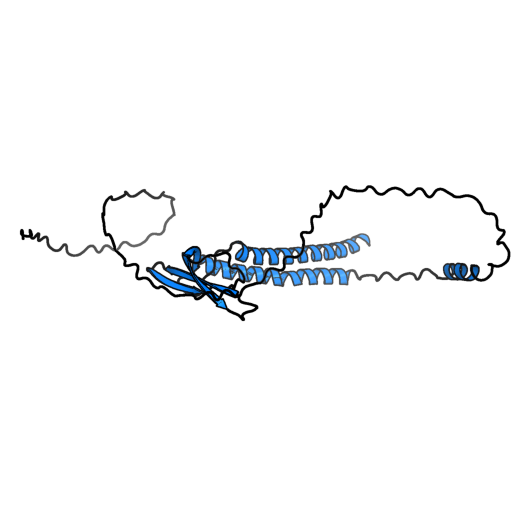Y A 1 250 ? 5.394 0.703 -15.508 1.00 94.94 250 GLY A C 1
ATOM 1966 O O . GLY A 1 250 ? 5.768 0.499 -16.659 1.00 94.94 250 GLY A O 1
ATOM 1967 N N . THR A 1 251 ? 5.729 1.810 -14.842 1.00 95.62 251 THR A N 1
ATOM 196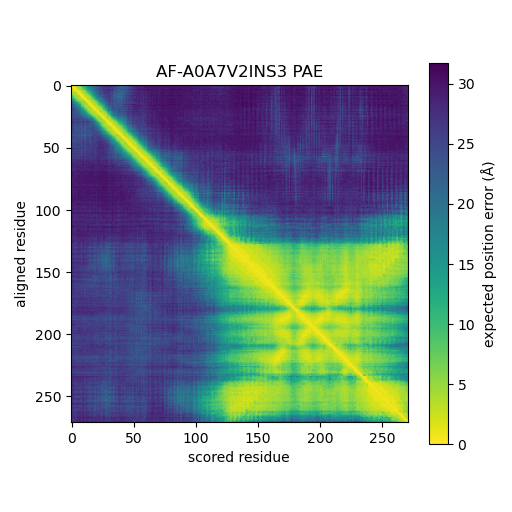8 C CA . THR A 1 251 ? 6.545 2.886 -15.430 1.00 95.62 251 THR A CA 1
ATOM 1969 C C . THR A 1 251 ? 7.948 2.394 -15.789 1.00 95.62 251 THR A C 1
ATOM 1971 O O . THR A 1 251 ? 8.427 2.669 -16.890 1.00 95.62 251 THR A O 1
ATOM 1974 N N . LEU A 1 252 ? 8.591 1.616 -14.910 1.00 94.31 252 LEU A N 1
ATOM 1975 C CA . LEU A 1 252 ? 9.899 1.013 -15.187 1.00 94.31 252 LEU A CA 1
ATOM 1976 C C . LEU A 1 252 ? 9.842 0.041 -16.369 1.00 94.31 252 LEU A C 1
ATOM 1978 O O . LEU A 1 252 ? 10.699 0.098 -17.247 1.00 94.31 252 LEU A O 1
ATOM 1982 N N . VAL A 1 253 ? 8.815 -0.809 -16.438 1.00 95.06 253 VAL A N 1
ATOM 1983 C CA . VAL A 1 253 ? 8.625 -1.743 -17.559 1.00 95.06 253 VAL A CA 1
ATOM 1984 C C . VAL A 1 253 ? 8.377 -0.992 -18.869 1.00 95.06 253 VAL A C 1
ATOM 1986 O O . VAL A 1 253 ? 8.977 -1.325 -19.893 1.00 95.06 253 VAL A O 1
ATOM 1989 N N . LEU A 1 254 ? 7.544 0.051 -18.861 1.00 96.38 254 LEU A N 1
ATOM 1990 C CA . LEU A 1 254 ? 7.309 0.896 -20.035 1.00 96.38 254 LEU A CA 1
ATOM 1991 C C . LEU A 1 254 ? 8.603 1.575 -20.496 1.00 96.38 254 LEU A C 1
ATOM 1993 O O . LEU A 1 254 ? 8.941 1.528 -21.676 1.00 96.38 254 LEU A O 1
ATOM 1997 N N . PHE A 1 255 ? 9.376 2.147 -19.576 1.00 95.38 255 PHE A N 1
ATOM 1998 C CA . PHE A 1 255 ? 10.635 2.799 -19.923 1.00 95.38 255 PHE A CA 1
ATOM 1999 C C . PHE A 1 255 ? 11.680 1.797 -20.442 1.00 95.38 255 PHE A C 1
ATOM 2001 O O . PHE A 1 255 ? 12.266 2.000 -21.507 1.00 95.38 255 PHE A O 1
ATOM 2008 N N . GLY A 1 256 ? 11.862 0.675 -19.741 1.00 92.12 256 GLY A N 1
ATOM 2009 C CA . GLY A 1 256 ? 12.778 -0.397 -20.127 1.00 92.12 256 GLY A CA 1
ATOM 2010 C C . GLY A 1 256 ? 12.425 -1.016 -21.481 1.00 92.12 256 GLY A C 1
ATOM 2011 O O . GLY A 1 256 ? 13.308 -1.202 -22.3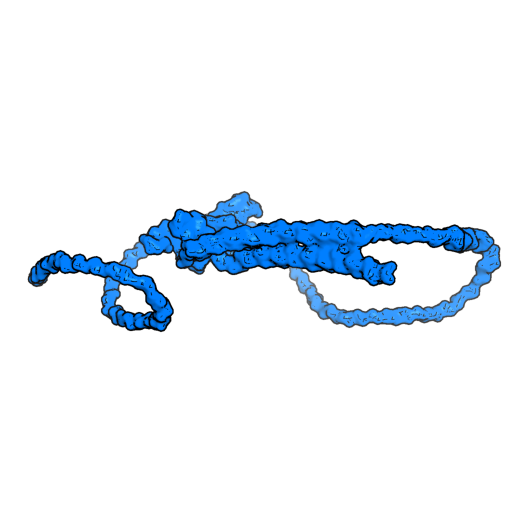19 1.00 92.12 256 GLY A O 1
ATOM 2012 N N . SER A 1 257 ? 11.135 -1.251 -21.748 1.00 92.62 257 SER A N 1
ATOM 2013 C CA . SER A 1 257 ? 10.661 -1.778 -23.036 1.00 92.62 257 SER A CA 1
ATOM 2014 C C . SER A 1 257 ? 10.864 -0.791 -24.188 1.00 92.62 257 SER A C 1
ATOM 2016 O O . SER A 1 257 ? 11.285 -1.208 -25.266 1.00 92.62 257 SER A O 1
ATOM 2018 N N . VAL A 1 258 ? 10.668 0.516 -23.975 1.00 94.12 258 VAL A N 1
ATOM 2019 C CA . VAL A 1 258 ? 10.954 1.546 -24.990 1.00 94.12 258 VAL A CA 1
ATOM 2020 C C . VAL A 1 258 ? 12.447 1.606 -25.319 1.00 94.12 258 VAL A C 1
ATOM 2022 O O . VAL A 1 258 ? 12.810 1.670 -26.499 1.00 94.12 258 VAL A O 1
ATOM 2025 N N . VAL A 1 259 ? 13.319 1.568 -24.306 1.00 91.88 259 VAL A N 1
ATOM 2026 C CA . VAL A 1 259 ? 14.781 1.545 -24.492 1.00 91.88 259 VAL A CA 1
ATOM 2027 C C . VAL A 1 259 ? 15.204 0.285 -25.249 1.00 91.88 259 VAL A C 1
ATOM 2029 O O . VAL A 1 259 ? 15.926 0.372 -26.247 1.00 91.88 259 VAL A O 1
ATOM 2032 N N . PHE A 1 260 ? 14.686 -0.874 -24.842 1.00 90.12 260 PHE A N 1
ATOM 2033 C CA . PHE A 1 260 ? 14.951 -2.152 -25.495 1.00 90.12 260 PHE A CA 1
ATOM 2034 C C . PHE A 1 260 ? 14.477 -2.163 -26.958 1.00 90.12 260 PHE A C 1
ATOM 2036 O O . PHE A 1 260 ? 15.242 -2.517 -27.858 1.00 90.12 260 PHE A O 1
ATOM 2043 N N . ALA A 1 261 ? 13.251 -1.702 -27.225 1.00 90.44 261 ALA A N 1
ATOM 2044 C CA . ALA A 1 261 ? 12.677 -1.645 -28.567 1.00 90.44 261 ALA A CA 1
ATOM 2045 C C . ALA A 1 261 ? 13.446 -0.688 -29.492 1.00 90.44 261 ALA A C 1
ATOM 2047 O O . ALA A 1 261 ? 13.672 -1.011 -30.663 1.00 90.44 261 ALA A O 1
ATOM 2048 N N . ARG A 1 262 ? 13.898 0.471 -28.985 1.00 88.94 262 ARG A N 1
ATOM 2049 C CA . ARG A 1 262 ? 14.760 1.389 -29.749 1.00 88.94 262 ARG A CA 1
ATOM 2050 C C . ARG A 1 262 ? 16.110 0.760 -30.085 1.00 88.94 262 ARG A C 1
ATOM 2052 O O . ARG A 1 262 ? 16.540 0.868 -31.232 1.00 88.94 262 ARG A O 1
ATOM 2059 N N . GLY A 1 263 ? 16.734 0.066 -29.132 1.00 86.31 263 GLY A N 1
ATOM 2060 C CA . GLY A 1 263 ? 17.966 -0.689 -29.377 1.00 86.31 263 GLY A CA 1
ATOM 2061 C C . GLY A 1 263 ? 17.773 -1.797 -30.417 1.00 86.31 263 GLY A C 1
ATOM 2062 O O . GLY A 1 263 ? 18.605 -1.971 -31.304 1.00 86.31 263 GLY A O 1
ATOM 2063 N N . HIS A 1 264 ? 16.642 -2.506 -30.371 1.00 86.31 264 HIS A N 1
ATOM 2064 C CA . HIS A 1 264 ? 16.323 -3.573 -31.320 1.00 86.31 264 HIS A CA 1
ATOM 2065 C C . HIS A 1 264 ? 16.127 -3.061 -32.756 1.00 86.31 264 HIS A C 1
ATOM 2067 O O . HIS A 1 264 ? 16.698 -3.616 -33.695 1.00 86.31 264 HIS A O 1
ATOM 2073 N N . ARG A 1 265 ? 15.360 -1.976 -32.943 1.00 85.56 265 ARG A N 1
ATOM 2074 C CA . ARG A 1 265 ? 15.063 -1.415 -34.277 1.00 85.56 265 ARG A CA 1
ATOM 2075 C C . ARG A 1 265 ? 16.301 -0.925 -35.035 1.00 85.56 265 ARG A C 1
ATOM 2077 O O . ARG A 1 265 ? 16.256 -0.844 -36.258 1.00 85.56 265 ARG A O 1
ATOM 2084 N N . PHE A 1 266 ? 17.392 -0.606 -34.340 1.00 81.44 266 PHE A N 1
ATOM 2085 C CA . PHE A 1 266 ? 18.614 -0.104 -34.971 1.00 81.44 266 PHE A CA 1
ATOM 2086 C C . PHE A 1 266 ? 19.367 -1.179 -35.776 1.00 81.44 266 PHE A C 1
ATOM 2088 O O . PHE A 1 266 ? 20.061 -0.845 -36.731 1.00 81.44 266 PHE A O 1
ATOM 2095 N N . ILE A 1 267 ? 19.198 -2.461 -35.433 1.00 77.56 267 ILE A N 1
ATOM 2096 C CA . ILE A 1 267 ? 19.849 -3.582 -36.133 1.00 77.56 267 ILE A CA 1
ATOM 2097 C C . ILE A 1 267 ? 19.151 -3.894 -37.458 1.00 77.56 267 ILE A C 1
ATOM 2099 O O . ILE A 1 267 ? 19.819 -4.069 -38.470 1.00 77.56 267 ILE A O 1
ATOM 2103 N N . HIS A 1 268 ? 17.817 -3.859 -37.488 1.00 75.75 268 HIS A N 1
ATOM 2104 C CA . HIS A 1 268 ? 17.054 -4.154 -38.706 1.00 75.75 268 HIS A CA 1
ATOM 2105 C C . HIS A 1 268 ? 17.207 -3.122 -39.830 1.00 75.75 268 HIS A C 1
ATOM 2107 O O . HIS A 1 268 ? 16.790 -3.402 -40.941 1.00 75.75 268 HIS A O 1
ATOM 2113 N N . ARG A 1 269 ? 17.768 -1.932 -39.570 1.00 71.81 269 ARG A N 1
ATOM 2114 C CA . ARG A 1 269 ? 18.011 -0.918 -40.614 1.00 71.81 269 ARG A CA 1
ATOM 2115 C C . ARG A 1 269 ? 19.411 -0.978 -41.233 1.00 71.81 269 ARG A C 1
ATOM 2117 O O . ARG A 1 269 ? 19.705 -0.155 -42.091 1.00 71.81 269 ARG A O 1
ATOM 2124 N N . ARG A 1 270 ? 20.295 -1.856 -40.747 1.00 63.00 270 ARG A N 1
ATOM 2125 C CA . ARG A 1 270 ? 21.686 -1.967 -41.231 1.00 63.00 270 ARG A CA 1
ATOM 2126 C C . ARG A 1 270 ? 21.950 -3.199 -42.103 1.00 63.00 270 ARG A C 1
ATOM 2128 O O . ARG A 1 270 ? 23.076 -3.348 -42.566 1.00 63.00 270 ARG A O 1
ATOM 2135 N N . HIS A 1 271 ? 20.940 -4.034 -42.312 1.00 55.06 271 HIS A N 1
ATOM 2136 C CA . HIS A 1 271 ? 20.917 -5.097 -43.314 1.00 55.06 271 HIS A CA 1
ATOM 2137 C C . HIS A 1 271 ? 19.876 -4.734 -44.364 1.00 55.06 271 HIS A C 1
ATOM 2139 O O . HIS A 1 271 ? 20.135 -5.036 -45.545 1.00 55.06 271 HIS A O 1
#

Radius of gyration: 41.13 Å; Cα contacts (8 Å, |Δi|>4): 199; chains: 1; bounding box: 98×100×95 Å

Solvent-accessible surface area (backbone atoms only — not comparable to full-atom values): 17904 Å² total; per-residue (Å²): 139,84,84,84,84,88,79,92,77,85,86,87,74,84,88,83,89,75,91,78,83,88,84,92,79,81,95,71,95,73,81,87,78,87,77,83,87,83,86,87,84,81,87,81,89,77,88,73,81,83,76,82,79,81,77,83,77,82,76,78,77,75,82,78,81,86,78,83,74,82,84,84,84,72,88,79,77,82,88,70,88,78,76,87,77,82,79,76,79,75,84,78,79,86,81,95,71,91,78,85,82,82,76,86,68,73,62,59,54,59,55,51,57,59,70,67,51,69,76,74,74,72,75,68,80,77,75,52,57,67,57,39,38,52,52,12,50,50,40,37,57,58,24,47,56,43,45,50,54,35,51,53,55,49,50,57,48,50,61,46,60,76,58,41,47,81,42,71,22,28,28,70,44,69,50,76,46,74,53,93,93,58,51,23,35,26,46,26,35,34,33,59,50,99,86,67,51,77,46,78,48,73,49,94,60,68,25,76,75,63,93,72,53,77,70,43,75,42,72,34,30,30,27,85,93,41,74,86,56,58,46,70,79,49,63,61,68,67,46,46,58,41,51,52,31,46,52,51,22,49,50,34,37,53,51,15,48,51,43,28,50,57,35,54,56,59,58,74,75,76,114

Mean predicted aligned error: 19.23 Å

Sequence (271 aa):
MPPCPAANCGPCGASCRRAVPFSWASHSYLAPRLSPRCPGSTSASLSQRQDRFNVGISVQRHGFDGRWGPPLSGDSPMVTKGRPLIRRYRHRADNRRPWSAWEHPVRQTYIANMMTREPDARKRPTINVWTARLAGLAIVSLAIVPAWLARERHRENQAFLAKAVRVQAVVADLQAVGSADDRRLVPVYRFQDAEGREHSVRSPVAYRHPPATIGQSVPLLYDPGNPEAFKQPSFVSFWAYITVLLAFAGTLVLFGSVVFARGHRFIHRRH

Secondary structure (DSSP, 8-state):
--PPPP------------------------PPPPPPPPP----------------------------PPPP-----------------------------SS-TTHHHHHHHHHHSS-----------HHHHHHHHHHHHHHTHHHHHHHHHHHHHHHHHHHHPEEEEEEEEEEEEES-GGG-EEEEEEEEE-TTS-EEEEE-SS-BSS-SPPTT-EEEEEEETTEEEEEE---HHHHHHHHHHHHHHHHHHHHHHHHHHHHHHHTTTT--

pLDDT: mean 70.87, std 19.77, range [37.06, 96.38]